Protein AF-S4W7A8-F1 (afdb_monomer_lite)

Organism: NCBI:txid1343850

Foldseek 3Di:
DEEPPGDADDWLVVLQLQAAP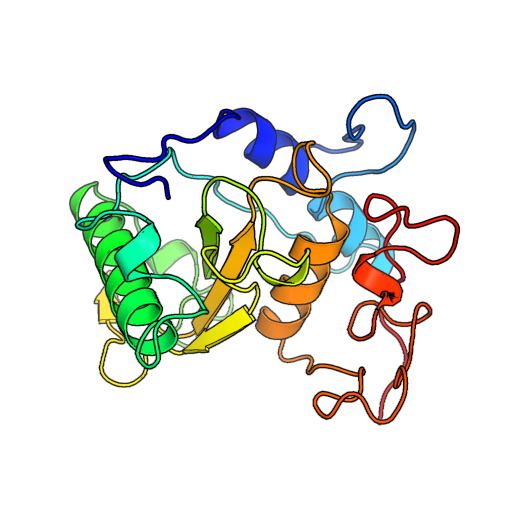ALRAFDPHHRLGHLQVQVCVLVVNPDGDHDDRDGDDYFPHGLLCLFQPPPCNVVVVLVRVLVVVVVCVVVVNQQVVQPPVPPQARLAAEDEYHDDACVVPPRSGHHWDKDFSVVSWDDDNRHIYTIYTYHYQDDPNHGDASLSVNLRVCVSVVHAAQQDPVPPDQGVHCQASSTVQCLPDPPRPNSRGHHHDDDD

Secondary structure (DSSP, 8-state):
-BBTTB--SS-HHHHHHHHH-TT---TT-TT---HHHHHHHHTTTS----PPPPPP-B-SS-GGGG-TTSTTHHHHHHHHHHHHHHHHHHTT--GGGG-SSSSSB-S--EEEEEEE-GGGS-TTSPPPEEEE-GGG-EEETTEEE-EEEEEEEEETTEEPPHHHHHHHHHHHTTPPP-S-TTSSS-TTGGGSTTTTGGG-SSSS-TTSPPPP----

Structure (mmCIF, N/CA/C/O backbone):
data_AF-S4W7A8-F1
#
_entry.id   AF-S4W7A8-F1
#
loop_
_atom_site.group_PDB
_atom_site.id
_atom_site.type_symbol
_atom_site.label_atom_id
_atom_site.label_alt_id
_atom_site.label_comp_id
_atom_site.label_asym_id
_atom_site.label_entity_id
_atom_site.label_seq_id
_atom_site.pdbx_PDB_ins_code
_atom_site.Cartn_x
_atom_site.Cartn_y
_atom_site.Cartn_z
_atom_site.occupancy
_atom_site.B_iso_or_equiv
_atom_site.auth_seq_id
_atom_site.auth_comp_id
_atom_site.auth_asym_id
_atom_site.auth_atom_id
_atom_site.pdbx_PDB_model_num
ATOM 1 N N . MET A 1 1 ? -3.255 5.934 -3.927 1.00 96.62 1 MET A N 1
ATOM 2 C CA . MET A 1 1 ? -3.274 7.394 -4.076 1.00 96.62 1 MET A CA 1
ATOM 3 C C . MET A 1 1 ? -2.374 7.839 -5.209 1.00 96.62 1 MET A C 1
ATOM 5 O O . MET A 1 1 ? -1.353 7.221 -5.472 1.00 96.62 1 MET A O 1
ATOM 9 N N . GLU A 1 2 ? -2.775 8.921 -5.852 1.00 97.81 2 GLU A N 1
ATOM 10 C CA . GLU A 1 2 ? -1.997 9.624 -6.871 1.00 97.81 2 GLU A CA 1
ATOM 11 C C . GLU A 1 2 ? -1.730 11.061 -6.409 1.00 97.81 2 GLU A C 1
ATOM 13 O O . GLU A 1 2 ? -2.275 11.497 -5.392 1.00 97.81 2 GLU A O 1
ATOM 18 N N . PHE A 1 3 ? -0.919 11.815 -7.143 1.00 98.31 3 PHE A N 1
ATOM 19 C CA . PHE A 1 3 ? -0.562 13.187 -6.788 1.00 98.31 3 PHE A CA 1
ATOM 20 C C . PHE A 1 3 ? -1.064 14.186 -7.835 1.00 98.31 3 PHE A C 1
ATOM 22 O O . PHE A 1 3 ? -1.201 13.831 -9.007 1.00 98.31 3 PHE A O 1
ATOM 29 N N . PRO A 1 4 ? -1.303 15.458 -7.458 1.00 98.19 4 PRO A N 1
ATOM 30 C CA . PRO A 1 4 ? -1.747 16.496 -8.392 1.00 98.19 4 PRO A CA 1
ATOM 31 C C . PRO A 1 4 ? -0.867 16.647 -9.643 1.00 98.19 4 PRO A C 1
ATOM 33 O O . PRO A 1 4 ? -1.353 17.069 -10.691 1.00 98.19 4 PRO A O 1
ATOM 36 N N . ASP A 1 5 ? 0.423 16.326 -9.528 1.00 97.94 5 ASP A N 1
ATOM 37 C CA . ASP A 1 5 ? 1.429 16.398 -10.587 1.00 97.94 5 ASP A CA 1
ATOM 38 C C . ASP A 1 5 ? 1.946 15.034 -11.069 1.00 97.94 5 ASP A C 1
ATOM 40 O O . ASP A 1 5 ? 2.740 14.984 -12.009 1.00 97.94 5 ASP A O 1
ATOM 44 N N . ALA A 1 6 ? 1.468 13.937 -10.480 1.00 97.25 6 ALA A N 1
ATOM 45 C CA . ALA A 1 6 ? 1.813 12.576 -10.868 1.00 97.25 6 ALA A CA 1
ATOM 46 C C . ALA A 1 6 ? 0.561 11.685 -10.763 1.00 97.25 6 ALA A C 1
ATOM 48 O O . ALA A 1 6 ? 0.271 11.173 -9.678 1.00 97.25 6 ALA A O 1
ATOM 49 N N . PRO A 1 7 ? -0.213 11.531 -11.854 1.00 97.50 7 PRO A N 1
ATOM 50 C CA . PRO A 1 7 ? -1.370 10.641 -11.879 1.00 97.50 7 PRO A CA 1
ATOM 51 C C . PRO A 1 7 ? -0.949 9.168 -11.939 1.00 97.50 7 PRO A C 1
ATOM 53 O O . PRO A 1 7 ? 0.156 8.851 -12.392 1.00 97.50 7 PRO A O 1
ATOM 56 N N . ALA A 1 8 ? -1.850 8.272 -11.535 1.00 97.62 8 ALA A N 1
ATOM 57 C CA . ALA A 1 8 ? -1.662 6.834 -11.716 1.00 97.62 8 ALA A CA 1
ATOM 58 C C . ALA A 1 8 ? -1.651 6.422 -13.199 1.00 97.62 8 ALA A C 1
ATOM 60 O O . ALA A 1 8 ? -2.276 7.050 -14.057 1.00 97.62 8 ALA A O 1
ATOM 61 N N . THR A 1 9 ? -0.914 5.355 -13.501 1.00 97.88 9 THR A N 1
ATOM 62 C CA . THR A 1 9 ? -0.787 4.755 -14.837 1.00 97.88 9 THR A CA 1
ATOM 63 C C . THR A 1 9 ? -1.820 3.649 -15.078 1.00 97.88 9 THR A C 1
ATOM 65 O O . THR A 1 9 ? -2.359 3.547 -16.182 1.00 97.88 9 THR A O 1
ATOM 68 N N . TYR A 1 10 ? -2.082 2.826 -14.066 1.00 97.75 10 TYR A N 1
ATOM 69 C CA . TYR A 1 10 ? -2.983 1.677 -14.070 1.00 97.75 10 TYR A CA 1
ATOM 70 C C . TYR A 1 10 ? -4.281 1.999 -13.327 1.00 97.75 10 TYR A C 1
ATOM 72 O O . TYR A 1 10 ? -4.317 2.833 -12.418 1.00 97.75 10 TYR A O 1
ATOM 80 N N . ASP A 1 11 ? -5.371 1.336 -13.705 1.00 96.88 11 ASP A N 1
ATOM 81 C CA . ASP A 1 11 ? -6.670 1.559 -13.075 1.00 96.88 11 ASP A CA 1
ATOM 82 C C . ASP A 1 11 ? -6.792 0.724 -11.791 1.00 96.88 11 ASP A C 1
ATOM 84 O O . ASP A 1 11 ? -6.206 -0.349 -11.664 1.00 96.88 11 ASP A O 1
ATOM 88 N N . SER A 1 12 ? -7.593 1.193 -10.834 1.00 95.56 12 SER A N 1
ATOM 89 C CA . SER A 1 12 ? -7.964 0.432 -9.634 1.00 95.56 12 SER A CA 1
ATOM 90 C C . SER A 1 12 ? -8.425 -1.005 -9.926 1.00 95.56 12 SER A C 1
ATOM 92 O O . SER A 1 12 ? -8.109 -1.911 -9.156 1.00 95.56 12 SER A O 1
ATOM 94 N N . ILE A 1 13 ? -9.098 -1.253 -11.059 1.00 96.62 13 ILE A N 1
ATOM 95 C CA . ILE A 1 13 ? -9.527 -2.605 -11.446 1.00 96.62 13 ILE A CA 1
ATOM 96 C C . ILE A 1 13 ? -8.346 -3.549 -11.714 1.00 96.62 13 ILE A C 1
ATOM 98 O O . ILE A 1 13 ? -8.465 -4.753 -11.492 1.00 96.62 13 ILE A O 1
ATOM 102 N N . ASP A 1 14 ? -7.196 -3.028 -12.150 1.00 97.12 14 ASP A N 1
ATOM 103 C CA . ASP A 1 14 ? -5.995 -3.837 -12.354 1.00 97.12 14 ASP A CA 1
ATOM 104 C C . ASP A 1 14 ? -5.473 -4.375 -11.013 1.00 97.12 14 ASP A C 1
ATOM 106 O O . ASP A 1 14 ? -5.102 -5.547 -10.906 1.00 97.12 14 ASP A O 1
ATOM 110 N N . PHE A 1 15 ? -5.541 -3.553 -9.963 1.00 97.12 15 PHE A N 1
ATOM 111 C CA . PHE A 1 15 ? -5.192 -3.948 -8.597 1.00 97.12 15 PHE A CA 1
ATOM 112 C C . PHE A 1 15 ? -6.238 -4.869 -7.978 1.00 97.12 15 PHE A C 1
ATOM 114 O O . PHE A 1 15 ? -5.867 -5.830 -7.316 1.00 97.12 15 PHE A O 1
ATOM 121 N N . GLU A 1 16 ? -7.526 -4.652 -8.241 1.00 96.88 16 GLU A N 1
ATOM 122 C CA . GLU A 1 16 ? -8.589 -5.580 -7.830 1.00 96.88 16 GLU A CA 1
ATOM 123 C C . GLU A 1 16 ? -8.334 -6.994 -8.384 1.00 96.88 16 GLU A C 1
ATOM 125 O O . GLU A 1 16 ? -8.447 -7.987 -7.661 1.00 96.88 16 GLU A O 1
ATOM 130 N N . MET A 1 17 ? -7.894 -7.102 -9.644 1.00 96.56 17 MET A N 1
ATOM 131 C CA . MET A 1 17 ? -7.501 -8.383 -10.236 1.00 96.56 17 MET A CA 1
ATOM 132 C C . MET A 1 17 ? -6.265 -8.988 -9.552 1.00 96.56 17 MET A C 1
ATOM 134 O O . MET A 1 17 ? -6.291 -10.162 -9.181 1.00 96.56 17 MET A O 1
ATOM 138 N N . ILE A 1 18 ? -5.208 -8.198 -9.328 1.00 96.56 18 ILE A N 1
ATOM 139 C CA . ILE A 1 18 ? -3.989 -8.655 -8.632 1.00 96.56 18 ILE A CA 1
ATOM 140 C C . ILE A 1 18 ? -4.296 -9.132 -7.208 1.00 96.56 18 ILE A C 1
ATOM 142 O O . ILE A 1 18 ? -3.723 -10.127 -6.756 1.00 96.56 18 ILE A O 1
ATOM 146 N N . MET A 1 19 ? -5.184 -8.434 -6.499 1.00 96.62 19 MET A N 1
ATOM 147 C CA . MET A 1 19 ? -5.479 -8.706 -5.096 1.00 96.62 19 MET A CA 1
ATOM 148 C C . MET A 1 19 ? -6.418 -9.901 -4.927 1.00 96.62 19 MET A C 1
ATOM 150 O O . MET A 1 19 ? -6.141 -10.777 -4.106 1.00 96.62 19 MET A O 1
ATOM 154 N N . ASN A 1 20 ? -7.490 -9.974 -5.724 1.00 97.06 20 ASN A N 1
ATOM 155 C CA . ASN A 1 20 ? -8.632 -10.838 -5.422 1.00 97.06 20 ASN A CA 1
ATOM 156 C C . ASN A 1 20 ? -8.960 -11.899 -6.480 1.00 97.06 20 ASN A C 1
ATOM 158 O O . ASN A 1 20 ? -9.658 -12.860 -6.146 1.00 97.06 20 ASN A O 1
ATOM 162 N N . GLN A 1 21 ? -8.526 -11.761 -7.741 1.00 96.50 21 GLN A N 1
ATOM 163 C CA . GLN A 1 21 ? -8.991 -12.648 -8.815 1.00 96.50 21 GLN A CA 1
ATOM 164 C C . GLN A 1 21 ? -8.410 -14.068 -8.676 1.00 96.50 21 GLN A C 1
ATOM 166 O O . GLN A 1 21 ? -7.200 -14.253 -8.827 1.00 96.50 21 GLN A O 1
ATOM 171 N N . PRO A 1 22 ? -9.251 -15.110 -8.511 1.00 96.00 22 PRO A N 1
ATOM 172 C CA . PRO A 1 22 ? -8.767 -16.484 -8.489 1.00 96.00 22 PRO A CA 1
ATOM 173 C C . PRO A 1 22 ? -8.121 -16.869 -9.821 1.00 96.00 22 PRO A C 1
ATOM 175 O O . PRO A 1 22 ? -8.738 -16.731 -10.882 1.00 96.00 22 PRO A O 1
ATOM 178 N N . GLY A 1 23 ? -6.895 -17.382 -9.765 1.00 94.06 23 GLY A N 1
ATOM 179 C CA . GLY A 1 23 ? -6.130 -17.769 -10.948 1.00 94.06 23 GLY A CA 1
ATOM 180 C C . GLY A 1 23 ? -5.657 -16.581 -11.787 1.00 94.06 23 GLY A C 1
ATOM 181 O O . GLY A 1 23 ? -5.478 -16.733 -12.998 1.00 94.06 23 GLY A O 1
ATOM 182 N N . TYR A 1 24 ? -5.479 -15.405 -11.171 1.00 95.06 24 TYR A N 1
ATOM 183 C CA . TYR A 1 24 ? -4.895 -14.242 -11.838 1.00 95.06 24 TYR A CA 1
ATOM 184 C C . TYR A 1 24 ? -3.570 -14.595 -12.533 1.00 95.06 24 TYR A C 1
ATOM 186 O O . TYR A 1 24 ? -2.784 -15.428 -12.074 1.00 95.06 24 TYR A O 1
ATOM 194 N N . THR A 1 25 ? -3.341 -13.956 -13.675 1.00 93.31 25 THR A N 1
ATOM 195 C CA . THR A 1 25 ? -2.139 -14.103 -14.496 1.00 93.31 25 THR A CA 1
ATOM 196 C C . THR A 1 25 ? -1.494 -12.733 -14.590 1.00 93.31 25 THR A C 1
ATOM 198 O O . THR A 1 25 ? -2.073 -11.807 -15.159 1.00 93.31 25 THR A O 1
ATOM 201 N N . HIS A 1 26 ? -0.306 -12.597 -14.011 1.00 93.19 26 HIS A N 1
ATOM 202 C CA . HIS A 1 26 ? 0.429 -11.347 -14.033 1.00 93.19 26 HIS A CA 1
ATOM 203 C C . HIS A 1 26 ? 1.059 -11.141 -15.413 1.00 93.19 26 HIS A C 1
ATOM 205 O O . HIS A 1 26 ? 1.974 -11.865 -15.813 1.00 93.19 26 HIS A O 1
ATOM 211 N N . LEU A 1 27 ? 0.570 -10.136 -16.144 1.00 91.62 27 LEU A N 1
ATOM 212 C CA . LEU A 1 27 ? 1.005 -9.813 -17.506 1.00 91.62 27 LEU A CA 1
ATOM 213 C C . LEU A 1 27 ? 0.928 -11.039 -18.439 1.00 91.62 27 LEU A C 1
ATOM 215 O O . LEU A 1 27 ? -0.155 -11.553 -18.704 1.00 91.62 27 LEU A O 1
ATOM 219 N N . SER A 1 28 ? 2.066 -11.490 -18.972 1.00 88.75 28 SER A N 1
ATOM 220 C CA . SER A 1 28 ? 2.182 -12.645 -19.870 1.00 88.75 28 SER A CA 1
ATOM 221 C C . SER A 1 28 ? 2.742 -13.899 -19.188 1.00 88.75 28 SER A C 1
ATOM 223 O O . SER A 1 28 ? 3.106 -14.852 -19.878 1.00 88.75 28 SER A O 1
ATOM 225 N N . TYR A 1 29 ? 2.841 -13.905 -17.855 1.00 88.31 29 TYR A N 1
ATOM 226 C CA . TYR A 1 29 ? 3.341 -15.041 -17.086 1.00 88.31 29 TYR A CA 1
ATOM 227 C C . TYR A 1 29 ? 2.187 -15.945 -16.652 1.00 88.31 29 TYR A C 1
ATOM 229 O O . TYR A 1 29 ? 1.315 -15.525 -15.900 1.00 88.31 29 TYR A O 1
ATOM 237 N N . ASP A 1 30 ? 2.196 -17.197 -17.103 1.00 85.38 30 ASP A N 1
ATOM 238 C CA . ASP A 1 30 ? 1.143 -18.168 -16.793 1.00 85.38 30 ASP A CA 1
ATOM 239 C C . ASP A 1 30 ? 1.179 -18.621 -15.327 1.00 85.38 30 ASP A C 1
ATOM 241 O O . ASP A 1 30 ? 2.251 -18.868 -14.789 1.00 85.38 30 ASP A O 1
ATOM 245 N N . ASN A 1 31 ? 0.015 -18.873 -14.719 1.00 84.56 31 ASN A N 1
ATOM 246 C CA . ASN A 1 31 ? -0.118 -19.498 -13.391 1.00 84.56 31 ASN A CA 1
ATOM 247 C C . ASN A 1 31 ? 0.626 -18.764 -12.260 1.00 84.56 31 ASN A C 1
ATOM 249 O O . ASN A 1 31 ? 1.264 -19.416 -11.436 1.00 84.56 31 ASN A O 1
ATOM 253 N N . THR A 1 32 ? 0.599 -17.432 -12.225 1.00 91.31 32 THR A N 1
ATOM 254 C CA . THR A 1 32 ? 1.209 -16.665 -11.122 1.00 91.31 32 THR A CA 1
ATOM 255 C C . THR A 1 32 ? 0.317 -16.601 -9.888 1.00 91.31 32 THR A C 1
ATOM 257 O O . THR A 1 32 ? 0.826 -16.594 -8.774 1.00 91.31 32 THR A O 1
ATOM 260 N N . GLY A 1 33 ? -1.006 -16.584 -10.083 1.00 93.94 33 GLY A N 1
ATOM 261 C CA . GLY A 1 33 ? -1.980 -16.384 -9.013 1.00 93.94 33 GLY A CA 1
ATOM 262 C C . GLY A 1 33 ? -2.095 -14.920 -8.584 1.00 93.94 33 GLY A C 1
ATOM 263 O O . GLY A 1 33 ? -1.284 -14.069 -8.959 1.00 93.94 33 GLY A O 1
ATOM 264 N N . SER A 1 34 ? -3.148 -14.635 -7.821 1.00 96.38 34 SER A N 1
ATOM 265 C CA . SER A 1 34 ? -3.359 -13.364 -7.115 1.00 96.38 34 SER A CA 1
ATOM 266 C C . SER A 1 34 ? -2.716 -13.383 -5.725 1.00 96.38 34 SER A C 1
ATOM 268 O O . SER A 1 34 ? -2.308 -14.431 -5.221 1.00 96.38 34 SER A O 1
ATOM 270 N N . PHE A 1 35 ? -2.680 -12.226 -5.064 1.00 96.31 35 PHE A N 1
ATOM 271 C CA . PHE A 1 35 ? -2.344 -12.118 -3.642 1.00 96.31 35 PHE A CA 1
ATOM 272 C C . PHE A 1 35 ? -3.213 -13.057 -2.788 1.00 96.31 35 PHE A C 1
ATOM 274 O O . PHE A 1 35 ? -2.704 -13.792 -1.938 1.00 96.31 35 PHE A O 1
ATOM 281 N N . ARG A 1 36 ? -4.522 -13.095 -3.069 1.00 96.00 36 ARG A N 1
ATOM 282 C CA . ARG A 1 36 ? -5.463 -14.040 -2.463 1.00 96.00 36 ARG A CA 1
ATOM 283 C C . ARG A 1 36 ? -5.030 -15.490 -2.654 1.00 96.00 36 ARG A C 1
ATOM 285 O O . ARG A 1 36 ? -5.032 -16.250 -1.686 1.00 96.00 36 ARG A O 1
ATOM 292 N N . ASP A 1 37 ? -4.684 -15.881 -3.878 1.00 96.62 37 ASP A N 1
ATOM 293 C CA . ASP A 1 37 ? -4.279 -17.260 -4.173 1.00 96.62 37 ASP A CA 1
ATOM 294 C C . ASP A 1 37 ? -2.992 -17.635 -3.431 1.00 96.62 37 ASP A C 1
ATOM 296 O O . ASP A 1 37 ? -2.918 -18.717 -2.853 1.00 96.62 37 ASP A O 1
ATOM 300 N N . PHE A 1 38 ? -2.020 -16.720 -3.373 1.00 96.25 38 PHE A N 1
ATOM 301 C CA . PHE A 1 38 ? -0.770 -16.926 -2.645 1.00 96.25 38 PHE A CA 1
ATOM 302 C C . PHE A 1 38 ? -1.012 -17.205 -1.158 1.00 96.25 38 PHE A C 1
ATOM 304 O O . PHE A 1 38 ? -0.540 -18.214 -0.632 1.00 96.25 38 PHE A O 1
ATOM 311 N N . TYR A 1 39 ? -1.794 -16.362 -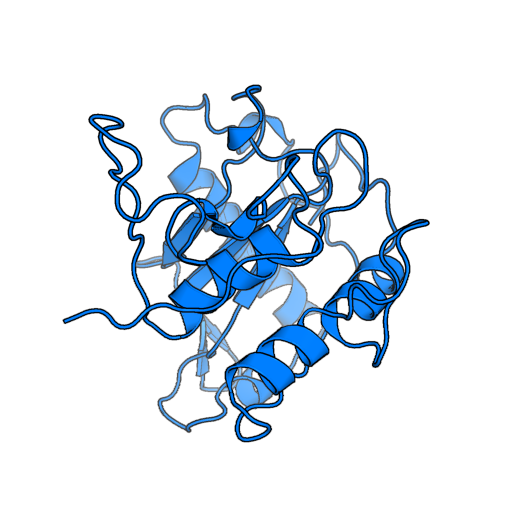0.475 1.00 95.81 39 TYR A N 1
ATOM 312 C CA . TYR A 1 39 ? -2.106 -16.564 0.943 1.00 95.81 39 TYR A CA 1
ATOM 313 C C . TYR A 1 39 ? -2.959 -17.805 1.201 1.00 95.81 39 TYR A C 1
ATOM 315 O O . TYR A 1 39 ? -2.757 -18.490 2.208 1.00 95.81 39 TYR A O 1
ATOM 323 N N . GLN A 1 40 ? -3.865 -18.136 0.279 1.00 96.31 40 GLN A N 1
ATOM 324 C CA . GLN A 1 40 ? -4.620 -19.382 0.333 1.00 96.31 40 GLN A CA 1
ATOM 325 C C . GLN A 1 40 ? -3.699 -20.605 0.211 1.00 96.31 40 GLN A C 1
ATOM 327 O O . GLN A 1 40 ? -3.879 -21.583 0.936 1.00 96.31 40 GLN A O 1
ATOM 332 N N . GLU A 1 41 ? -2.695 -20.552 -0.665 1.00 95.06 41 GLU A N 1
ATOM 333 C CA . GLU A 1 41 ? -1.724 -21.629 -0.855 1.00 95.06 41 GLU A CA 1
ATOM 334 C C . GLU A 1 41 ? -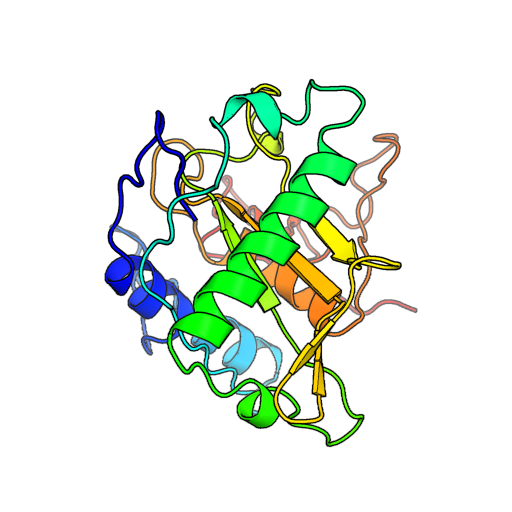0.848 -21.828 0.386 1.00 95.06 41 GLU A C 1
ATOM 336 O O . GLU A 1 41 ? -0.805 -22.928 0.941 1.00 95.06 41 GLU A O 1
ATOM 341 N N . ILE A 1 42 ? -0.180 -20.773 0.865 1.00 93.75 42 ILE A N 1
ATOM 342 C CA . ILE A 1 42 ? 0.794 -20.900 1.963 1.00 93.75 42 ILE A CA 1
ATOM 343 C C . ILE A 1 42 ? 0.145 -21.200 3.319 1.00 93.75 42 ILE A C 1
ATOM 345 O O . ILE A 1 42 ? 0.816 -21.689 4.228 1.00 93.75 42 ILE A O 1
ATOM 349 N N . SER A 1 43 ? -1.153 -20.920 3.458 1.00 94.56 43 SER A N 1
ATOM 350 C CA . SER A 1 43 ? -1.951 -21.270 4.637 1.00 94.56 43 SER A CA 1
ATOM 351 C C . SER A 1 43 ? -2.616 -22.643 4.534 1.00 94.56 43 SER A C 1
ATOM 353 O O . SER A 1 43 ? -3.344 -23.029 5.445 1.00 94.56 43 SER A O 1
ATOM 355 N N . TYR A 1 44 ? -2.392 -23.388 3.445 1.00 94.81 44 TYR A N 1
ATOM 356 C CA . TYR A 1 44 ? -3.063 -24.66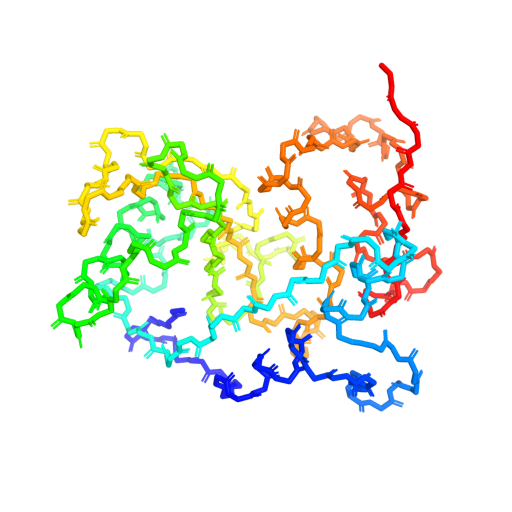2 3.167 1.00 94.81 44 TYR A CA 1
ATOM 357 C C . TYR A 1 44 ? -4.600 -24.555 3.155 1.00 94.81 44 TYR A C 1
ATOM 359 O O . TYR A 1 44 ? -5.300 -25.514 3.477 1.00 94.81 44 TYR A O 1
ATOM 367 N N . GLY A 1 45 ? -5.127 -23.397 2.754 1.00 95.50 45 GLY A N 1
ATOM 368 C CA . GLY A 1 45 ? -6.558 -23.116 2.669 1.00 95.50 45 GLY A CA 1
ATOM 369 C C . GLY A 1 45 ? -7.201 -22.600 3.957 1.00 95.50 45 GLY A C 1
ATOM 370 O O . GLY A 1 45 ? -8.401 -22.335 3.941 1.00 95.50 45 GLY A O 1
ATOM 371 N N . GLU A 1 46 ? -6.438 -22.429 5.040 1.00 95.38 46 GLU A N 1
ATOM 372 C CA . GLU A 1 46 ? -6.956 -21.943 6.328 1.00 95.38 46 GLU A CA 1
ATOM 373 C C . GLU A 1 46 ? -7.134 -20.418 6.369 1.00 95.38 46 GLU A C 1
ATOM 375 O O . GLU A 1 46 ? -7.891 -19.906 7.191 1.00 95.38 46 GLU A O 1
ATOM 380 N N . PHE A 1 47 ? -6.463 -19.681 5.480 1.00 92.56 47 PHE A N 1
ATOM 381 C CA . PHE A 1 47 ? -6.577 -18.231 5.383 1.00 92.56 47 PHE A CA 1
ATOM 382 C C . PHE A 1 47 ? -6.937 -17.806 3.961 1.00 92.56 47 PHE A C 1
ATOM 384 O O . PHE A 1 47 ? -6.291 -18.199 2.990 1.00 92.56 47 PHE A O 1
ATOM 391 N N . LEU A 1 48 ? -7.983 -16.990 3.847 1.00 93.62 48 LEU A N 1
ATOM 392 C CA . LEU A 1 48 ? -8.483 -16.487 2.577 1.00 93.62 48 LEU A CA 1
ATOM 393 C C . LEU A 1 48 ? -8.689 -14.973 2.658 1.00 93.62 48 LEU A C 1
ATOM 395 O O . LEU A 1 48 ? -9.771 -14.540 3.059 1.00 93.62 48 LEU A O 1
ATOM 399 N N . PRO A 1 49 ? -7.684 -14.164 2.291 1.00 92.25 49 PRO A N 1
ATOM 400 C CA . PRO A 1 49 ? -7.852 -12.725 2.316 1.00 92.25 49 PRO A CA 1
ATOM 401 C C . PRO A 1 49 ? -8.739 -12.273 1.154 1.00 92.25 49 PRO A C 1
ATOM 403 O O . PRO A 1 49 ? -8.652 -12.792 0.039 1.00 92.25 49 PRO A O 1
ATOM 406 N N . VAL A 1 50 ? -9.584 -11.287 1.429 1.00 91.81 50 VAL A N 1
ATOM 407 C CA . VAL A 1 50 ? -10.350 -10.543 0.429 1.00 91.81 50 VAL A CA 1
ATOM 408 C C . VAL A 1 50 ? -10.126 -9.072 0.729 1.00 91.81 50 VAL A C 1
ATOM 410 O O . VAL A 1 50 ? -10.348 -8.634 1.855 1.00 91.81 50 VAL A O 1
ATOM 413 N N . SER A 1 51 ? -9.637 -8.328 -0.254 1.00 93.44 51 SER A N 1
ATOM 414 C CA . SER A 1 51 ? -9.367 -6.897 -0.125 1.00 93.44 51 SER A CA 1
ATOM 415 C C . SER A 1 51 ? -10.472 -6.086 -0.794 1.00 93.44 51 SER A C 1
ATOM 417 O O . SER A 1 51 ? -11.003 -6.508 -1.814 1.00 93.44 51 SER A O 1
ATOM 419 N N . GLU A 1 52 ? -10.795 -4.909 -0.268 1.00 96.12 52 GLU A N 1
ATOM 420 C CA . GLU A 1 52 ? -11.538 -3.901 -1.029 1.00 96.12 52 GLU A CA 1
ATOM 421 C C . GLU A 1 52 ? -10.530 -2.934 -1.650 1.00 96.12 52 GLU A C 1
ATOM 423 O O . GLU A 1 52 ? -9.777 -2.269 -0.933 1.00 96.12 52 GLU A O 1
ATOM 428 N N . VAL A 1 53 ? -10.485 -2.869 -2.981 1.00 96.75 53 VAL A N 1
ATOM 429 C CA . VAL A 1 53 ? -9.659 -1.891 -3.694 1.00 96.75 53 VAL A CA 1
ATOM 430 C C . VAL A 1 53 ? -10.502 -0.662 -4.012 1.00 96.75 53 VAL A C 1
ATOM 432 O O . VAL A 1 53 ? -11.505 -0.730 -4.722 1.00 96.75 53 VAL A O 1
ATOM 435 N N . THR A 1 54 ? -10.086 0.484 -3.481 1.00 96.94 54 THR A N 1
ATOM 436 C CA . THR A 1 54 ? -10.764 1.762 -3.710 1.00 96.94 54 THR A CA 1
ATOM 437 C C . THR A 1 54 ? -10.264 2.434 -4.992 1.00 96.94 54 THR A C 1
ATOM 439 O O . THR A 1 54 ? -9.204 2.105 -5.528 1.00 96.94 54 THR A O 1
ATOM 442 N N . ASN A 1 55 ? -11.032 3.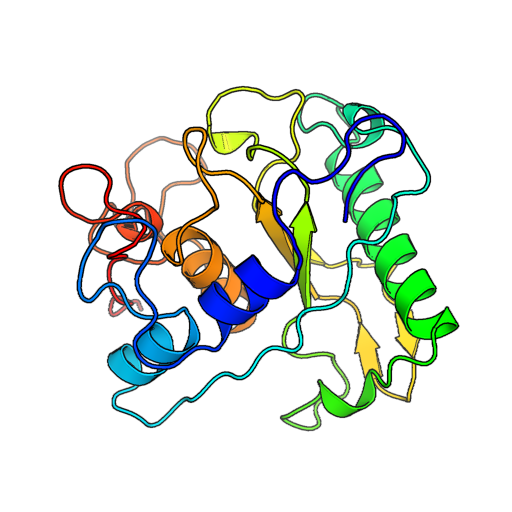403 -5.498 1.00 96.62 55 ASN A N 1
ATOM 443 C CA . ASN A 1 55 ? -10.566 4.258 -6.590 1.00 96.62 55 ASN A CA 1
ATOM 444 C C . ASN A 1 55 ? -9.352 5.091 -6.151 1.00 96.62 55 ASN A C 1
ATOM 446 O O . ASN A 1 55 ? -9.178 5.395 -4.969 1.00 96.62 55 ASN A O 1
ATOM 450 N N . TRP A 1 56 ? -8.555 5.544 -7.118 1.00 97.56 56 TRP A N 1
ATOM 451 C CA . TRP A 1 56 ? -7.473 6.485 -6.852 1.00 97.56 56 TRP A CA 1
ATOM 452 C C . TRP A 1 56 ? -7.990 7.770 -6.188 1.00 97.56 56 TRP A C 1
ATOM 454 O O . TRP A 1 56 ? -8.943 8.398 -6.648 1.00 97.56 56 TRP A O 1
ATOM 464 N N . ILE A 1 57 ? -7.330 8.158 -5.097 1.00 97.94 57 ILE A N 1
ATOM 465 C CA . ILE A 1 57 ? -7.554 9.417 -4.382 1.00 97.94 57 ILE A CA 1
ATOM 466 C C . ILE A 1 57 ? -6.334 10.303 -4.610 1.00 97.94 57 ILE A C 1
ATOM 468 O O . ILE A 1 57 ? -5.198 9.848 -4.438 1.00 97.94 57 ILE A O 1
ATOM 472 N N . THR A 1 58 ? -6.566 11.558 -4.984 1.00 98.44 58 THR A N 1
ATOM 473 C CA . THR A 1 58 ? -5.498 12.541 -5.173 1.00 98.44 58 THR A CA 1
ATOM 474 C C . THR A 1 58 ? -5.026 13.097 -3.826 1.00 98.44 58 THR A C 1
ATOM 476 O O . THR A 1 58 ? -5.821 13.568 -3.011 1.00 98.44 58 THR A O 1
ATOM 479 N N . ALA A 1 59 ? -3.717 13.069 -3.603 1.00 98.25 59 ALA A N 1
ATOM 480 C CA . ALA A 1 59 ? -3.048 13.616 -2.434 1.00 98.25 59 ALA A CA 1
ATOM 481 C C . ALA A 1 59 ? -3.187 15.150 -2.322 1.00 98.25 59 ALA A C 1
ATOM 483 O O . ALA A 1 59 ? -3.325 15.843 -3.334 1.00 98.25 59 ALA A O 1
ATOM 484 N N . PRO A 1 60 ? -3.086 15.717 -1.103 1.00 98.06 60 PRO A N 1
ATOM 485 C CA . PRO A 1 60 ? -3.204 17.163 -0.898 1.00 98.06 60 PRO A CA 1
ATOM 486 C C . PRO A 1 60 ? -1.977 17.961 -1.371 1.00 98.06 60 PRO A C 1
ATOM 488 O O . PRO A 1 60 ? -2.089 19.163 -1.624 1.00 98.06 60 PRO A O 1
ATOM 491 N N . HIS A 1 61 ? -0.813 17.319 -1.496 1.00 98.25 61 HIS A N 1
ATOM 492 C CA . HIS A 1 61 ? 0.418 17.929 -1.994 1.00 98.25 61 HIS A CA 1
ATOM 493 C C . HIS A 1 61 ? 0.975 17.162 -3.192 1.00 98.25 61 HIS A C 1
ATOM 495 O O . HIS A 1 61 ? 0.531 16.062 -3.503 1.00 98.25 61 HIS A O 1
ATOM 501 N N . HIS A 1 62 ? 1.936 17.780 -3.871 1.00 98.06 62 HIS A N 1
ATOM 502 C CA . HIS A 1 62 ? 2.671 17.190 -4.985 1.00 98.06 62 HIS A CA 1
ATOM 503 C C . HIS A 1 62 ? 3.556 16.030 -4.523 1.00 98.06 62 HIS A C 1
ATOM 505 O O . HIS A 1 62 ? 3.939 15.980 -3.353 1.00 98.06 62 HIS A O 1
ATOM 511 N N . HIS A 1 63 ? 3.912 15.142 -5.448 1.00 97.56 63 HIS A N 1
ATOM 512 C CA . HIS A 1 63 ? 4.665 13.919 -5.162 1.00 97.56 63 HIS A CA 1
ATOM 513 C C . HIS A 1 63 ? 5.934 14.157 -4.325 1.00 97.56 63 HIS A C 1
ATOM 515 O O . HIS A 1 63 ? 6.103 13.550 -3.268 1.00 97.56 63 HIS A O 1
ATOM 521 N N . ASP A 1 64 ? 6.776 15.107 -4.740 1.00 96.25 64 ASP A N 1
ATOM 522 C CA . ASP A 1 64 ? 8.087 15.354 -4.121 1.00 96.25 64 ASP A CA 1
ATOM 523 C C . ASP A 1 64 ? 8.006 15.802 -2.654 1.00 96.25 64 ASP A C 1
ATOM 525 O O . ASP A 1 64 ? 8.981 15.685 -1.915 1.00 96.25 64 ASP A O 1
ATOM 529 N N . TYR A 1 65 ? 6.846 16.286 -2.197 1.00 97.50 65 TYR A N 1
ATOM 530 C CA . TYR A 1 65 ? 6.630 16.599 -0.782 1.00 97.50 65 TYR A CA 1
ATOM 531 C C . TYR A 1 65 ? 6.739 15.348 0.109 1.00 97.50 65 TYR A C 1
ATOM 533 O O . TYR A 1 65 ? 7.113 15.446 1.277 1.00 97.50 65 TYR A O 1
ATOM 541 N N . TYR A 1 66 ? 6.446 14.173 -0.449 1.00 97.62 66 TYR A N 1
ATOM 542 C CA . TYR A 1 66 ? 6.440 12.883 0.239 1.00 97.62 66 TYR A CA 1
ATOM 543 C C . TYR A 1 66 ? 7.684 12.031 -0.054 1.00 97.62 66 TYR A C 1
ATOM 545 O O . TYR A 1 66 ? 7.770 10.898 0.417 1.00 97.62 66 TYR A O 1
ATOM 553 N N . ALA A 1 67 ? 8.639 12.567 -0.818 1.00 96.38 67 ALA A N 1
ATOM 554 C CA . ALA A 1 67 ? 9.827 11.857 -1.273 1.00 96.38 67 ALA A CA 1
ATOM 555 C C . ALA A 1 67 ? 10.653 11.270 -0.119 1.00 96.38 67 ALA A C 1
ATOM 557 O O . ALA A 1 67 ? 10.863 11.913 0.911 1.00 96.38 67 ALA A O 1
ATOM 558 N N . TYR A 1 68 ? 11.226 10.084 -0.330 1.00 95.50 68 TYR A N 1
ATOM 559 C CA . TYR A 1 68 ? 12.144 9.459 0.628 1.00 95.50 68 TYR A CA 1
ATOM 560 C C . TYR A 1 68 ? 13.416 10.291 0.873 1.00 95.50 68 TYR A C 1
ATOM 562 O O . TYR A 1 68 ? 13.985 10.284 1.963 1.00 95.50 68 TYR A O 1
ATOM 570 N N . SER A 1 69 ? 13.863 11.029 -0.143 1.00 94.75 69 SER A N 1
ATOM 571 C CA . SER A 1 69 ? 15.002 11.946 -0.057 1.00 94.75 69 SER A CA 1
ATOM 572 C C . SER A 1 69 ? 14.723 13.205 0.770 1.00 94.75 69 SER A C 1
ATOM 574 O O . SER A 1 69 ? 15.679 13.883 1.165 1.00 94.75 69 SER A O 1
ATOM 576 N N . ASP A 1 70 ? 13.457 13.512 1.074 1.00 94.81 70 ASP A N 1
ATOM 577 C CA . ASP A 1 70 ? 13.113 14.564 2.024 1.00 94.81 70 ASP A CA 1
ATOM 578 C C . ASP A 1 70 ? 13.391 14.077 3.463 1.00 94.81 70 ASP A C 1
ATOM 580 O O . ASP A 1 70 ? 12.892 13.024 3.870 1.00 94.81 70 ASP A O 1
ATOM 584 N N . PRO A 1 71 ? 14.146 14.826 4.291 1.00 93.25 71 PRO A N 1
ATOM 585 C CA . PRO A 1 71 ? 14.439 14.426 5.671 1.00 93.25 71 PRO A CA 1
ATOM 586 C C . PRO A 1 71 ? 13.201 14.202 6.557 1.00 93.25 71 PRO A C 1
ATOM 588 O O . PRO A 1 71 ? 13.288 13.504 7.567 1.00 93.25 71 PRO A O 1
ATOM 591 N N . ASN A 1 72 ? 12.064 14.804 6.205 1.00 95.06 72 ASN A N 1
ATOM 592 C CA . ASN A 1 72 ? 10.767 14.639 6.853 1.00 95.06 72 ASN A CA 1
ATOM 593 C C . ASN A 1 72 ? 9.797 13.767 6.039 1.00 95.06 72 ASN A C 1
ATOM 595 O O . ASN A 1 72 ? 8.643 13.639 6.453 1.00 95.06 72 ASN A O 1
ATOM 599 N N . GLY A 1 73 ? 10.241 13.128 4.951 1.00 93.19 73 GLY A N 1
ATOM 600 C CA . GLY A 1 73 ? 9.403 12.351 4.033 1.00 93.19 73 GLY A CA 1
ATOM 601 C C . GLY A 1 73 ? 8.501 11.346 4.749 1.00 93.19 73 GLY A C 1
ATOM 602 O O . GLY A 1 73 ? 7.292 11.354 4.552 1.00 93.19 73 GLY A O 1
ATOM 603 N N . TYR A 1 74 ? 9.031 10.575 5.705 1.00 93.62 74 TYR A N 1
ATOM 604 C CA . TYR A 1 74 ? 8.222 9.647 6.512 1.00 93.62 74 TYR A CA 1
ATOM 605 C C . TYR A 1 74 ? 7.117 10.325 7.338 1.00 93.62 74 TYR A C 1
ATOM 607 O O . TYR A 1 74 ? 6.043 9.755 7.532 1.00 93.62 74 TYR A O 1
ATOM 615 N N . ASN A 1 75 ? 7.353 11.534 7.858 1.00 96.50 75 ASN A N 1
ATOM 616 C CA . ASN A 1 75 ? 6.313 12.273 8.574 1.00 96.50 75 ASN A CA 1
ATOM 617 C C . ASN A 1 75 ? 5.242 12.780 7.608 1.00 96.50 75 ASN A C 1
ATOM 619 O O . ASN A 1 75 ? 4.060 12.590 7.890 1.00 96.50 75 ASN A O 1
ATOM 623 N N . HIS A 1 76 ? 5.644 13.320 6.457 1.00 97.50 76 HIS A N 1
ATOM 624 C CA . HIS A 1 76 ? 4.706 13.735 5.417 1.00 97.50 76 HIS A CA 1
ATOM 625 C C . HIS A 1 76 ? 3.903 12.545 4.872 1.00 97.50 76 HIS A C 1
ATOM 627 O O . HIS A 1 76 ? 2.707 12.672 4.634 1.00 97.50 76 HIS A O 1
ATOM 633 N N . VAL A 1 77 ? 4.503 11.358 4.732 1.00 97.81 77 VAL A N 1
ATOM 634 C CA . VAL A 1 77 ? 3.783 10.139 4.330 1.00 97.81 77 VAL A CA 1
ATOM 635 C C . VAL A 1 77 ? 2.729 9.744 5.369 1.00 97.81 77 VAL A C 1
ATOM 637 O O . VAL A 1 77 ? 1.626 9.365 4.990 1.00 97.81 77 VAL A O 1
ATOM 640 N N . LYS A 1 78 ? 2.981 9.891 6.676 1.00 97.81 78 LYS A N 1
ATOM 641 C CA . LYS A 1 78 ? 1.918 9.674 7.679 1.00 97.81 78 LYS A CA 1
ATOM 642 C C . LYS A 1 78 ? 0.782 10.690 7.546 1.00 97.81 78 LYS A C 1
ATOM 644 O O . LYS A 1 78 ? -0.378 10.328 7.715 1.00 97.81 78 LYS A O 1
ATOM 649 N N . GLU A 1 79 ? 1.097 11.949 7.249 1.00 98.25 79 GLU A N 1
ATOM 650 C CA . GLU A 1 79 ? 0.086 12.980 6.976 1.00 98.25 79 GLU A CA 1
ATOM 651 C C . GLU A 1 79 ? -0.713 12.652 5.707 1.00 98.25 79 GLU A C 1
ATOM 653 O O . GLU A 1 79 ? -1.932 12.818 5.690 1.00 98.25 79 GLU A O 1
ATOM 658 N N . LEU A 1 80 ? -0.055 12.107 4.679 1.00 98.50 80 LEU A N 1
ATOM 659 C CA . LEU A 1 80 ? -0.698 11.597 3.469 1.00 98.50 80 LEU A CA 1
ATOM 660 C C . LEU A 1 80 ? -1.657 10.455 3.781 1.00 98.50 80 LEU A C 1
ATOM 662 O O . LEU A 1 80 ? -2.821 10.528 3.403 1.00 98.50 80 LEU A O 1
ATOM 666 N N . VAL A 1 81 ? -1.192 9.428 4.497 1.00 98.44 81 VAL A N 1
ATOM 667 C CA . VAL A 1 81 ? -2.019 8.286 4.911 1.00 98.44 81 VAL A CA 1
ATOM 668 C C . VAL A 1 81 ? -3.237 8.785 5.677 1.00 98.44 81 VAL A C 1
ATOM 670 O O . VAL A 1 81 ? -4.361 8.389 5.376 1.00 98.44 81 VAL A O 1
ATOM 673 N N . ARG A 1 82 ? -3.032 9.716 6.616 1.00 98.56 82 ARG A N 1
ATOM 674 C CA . ARG A 1 82 ? -4.125 10.320 7.371 1.00 98.56 82 ARG A CA 1
ATOM 675 C C . ARG A 1 82 ? -5.136 11.027 6.462 1.00 98.56 82 ARG A C 1
ATOM 677 O O . ARG A 1 82 ? -6.334 10.822 6.627 1.00 98.56 82 ARG A O 1
ATOM 684 N N . ALA A 1 83 ? -4.666 11.802 5.487 1.00 98.56 83 ALA A N 1
ATOM 685 C CA . ALA A 1 83 ? -5.534 12.473 4.523 1.00 98.56 83 ALA A CA 1
ATOM 686 C C . ALA A 1 83 ? -6.320 11.484 3.641 1.00 98.56 83 ALA A C 1
ATOM 688 O O . ALA A 1 83 ? -7.476 11.749 3.318 1.00 98.56 83 ALA A O 1
ATOM 689 N N . MET A 1 84 ? -5.728 10.343 3.266 1.00 98.31 84 MET A N 1
ATOM 690 C CA . MET A 1 84 ? -6.426 9.299 2.502 1.00 98.31 84 MET A CA 1
ATOM 691 C C . MET A 1 84 ? -7.535 8.644 3.331 1.00 98.31 84 MET A C 1
ATOM 693 O O . MET A 1 84 ? -8.647 8.480 2.833 1.00 98.31 84 MET A O 1
ATOM 697 N N . VAL A 1 85 ? -7.258 8.341 4.603 1.00 98.56 85 VAL A N 1
ATOM 698 C CA . VAL A 1 85 ? -8.254 7.809 5.549 1.00 98.56 85 VAL A CA 1
ATOM 699 C C . VAL A 1 85 ? -9.418 8.791 5.719 1.00 98.56 85 VAL A C 1
ATOM 701 O O . VAL A 1 85 ? -10.573 8.401 5.566 1.00 98.56 85 VAL A O 1
ATOM 704 N N . ASP A 1 86 ? -9.128 10.076 5.941 1.00 98.69 86 ASP A N 1
ATOM 705 C CA . ASP A 1 86 ? -10.160 11.114 6.073 1.00 98.69 86 ASP A CA 1
ATOM 706 C C . ASP A 1 86 ? -10.988 11.278 4.784 1.00 98.69 86 ASP A C 1
ATOM 708 O O . ASP A 1 86 ? -12.192 11.531 4.840 1.00 98.69 86 ASP A O 1
ATOM 712 N N . SER A 1 87 ? -10.364 11.126 3.610 1.00 98.31 87 SER A N 1
ATOM 713 C CA . SER A 1 87 ? -11.061 11.200 2.321 1.00 98.31 87 SER A CA 1
ATOM 714 C C . SER A 1 87 ? -12.003 10.017 2.097 1.00 98.31 87 SER A C 1
ATOM 716 O O . SER A 1 87 ? -13.067 10.201 1.505 1.00 98.31 87 SER A O 1
ATOM 718 N N . LEU A 1 88 ? -11.623 8.817 2.542 1.00 97.88 88 LEU A N 1
ATOM 719 C CA . LEU A 1 88 ? -12.474 7.631 2.455 1.00 97.88 88 LEU A CA 1
ATOM 720 C C . LEU A 1 88 ? -13.661 7.738 3.413 1.00 97.88 88 LEU A C 1
ATOM 722 O O . LEU A 1 88 ? -14.801 7.583 2.974 1.00 97.88 88 LEU A O 1
ATOM 726 N N . GLU A 1 89 ? -13.412 8.120 4.666 1.00 98.31 89 GLU A N 1
ATOM 727 C CA . GLU A 1 89 ? -14.463 8.432 5.645 1.00 98.31 89 GLU A CA 1
ATOM 728 C C . GLU A 1 89 ? -15.474 9.437 5.072 1.00 98.31 89 GLU A C 1
ATOM 730 O O . GLU A 1 89 ? -16.679 9.195 5.048 1.00 98.31 89 GLU A O 1
ATOM 735 N N . ALA A 1 90 ? -14.991 10.550 4.508 1.00 98.06 90 ALA A N 1
ATOM 736 C CA . ALA A 1 90 ? -15.853 11.572 3.917 1.00 98.06 90 ALA A CA 1
ATOM 737 C C . ALA A 1 90 ? -16.683 11.069 2.718 1.00 98.06 90 ALA A C 1
ATOM 739 O O . ALA A 1 90 ? -17.698 11.684 2.379 1.00 98.06 90 ALA A O 1
ATOM 740 N N . SER A 1 91 ? -16.271 9.970 2.079 1.00 97.06 91 SER A N 1
ATOM 741 C CA . SER A 1 91 ? -17.019 9.314 1.001 1.00 97.06 91 SER A CA 1
ATOM 742 C C . SER A 1 91 ? -18.034 8.274 1.499 1.00 97.06 91 SER A C 1
ATOM 744 O O . SER A 1 91 ? -18.811 7.756 0.697 1.00 97.06 91 SER A O 1
ATOM 746 N N . GLY A 1 92 ? -18.083 8.029 2.813 1.00 97.31 92 GLY A N 1
ATOM 747 C CA . GLY A 1 92 ? -18.991 7.083 3.463 1.00 97.31 92 GLY A CA 1
ATOM 748 C C . GLY A 1 92 ? -18.451 5.656 3.538 1.00 97.31 92 GLY A C 1
ATOM 749 O O . GLY A 1 92 ? -19.248 4.719 3.564 1.00 97.31 92 GLY A O 1
ATOM 750 N N . PHE A 1 93 ? -17.127 5.493 3.512 1.00 97.62 93 PHE A N 1
ATOM 751 C CA . PHE A 1 93 ? -16.469 4.206 3.718 1.00 97.62 93 PHE A CA 1
ATOM 752 C C . PHE A 1 93 ? -16.699 3.718 5.155 1.00 97.62 93 PHE A C 1
ATOM 754 O O . PHE A 1 93 ? -16.436 4.470 6.083 1.00 97.62 93 PHE A O 1
ATOM 761 N N . ASP A 1 94 ? -17.185 2.487 5.326 1.00 97.75 94 ASP A N 1
ATOM 762 C CA . ASP A 1 94 ? -17.458 1.896 6.643 1.00 97.75 94 ASP A CA 1
ATOM 763 C C . ASP A 1 94 ? -16.221 1.148 7.151 1.00 97.75 94 ASP A C 1
ATOM 765 O O . ASP A 1 94 ? -15.938 0.016 6.744 1.00 97.75 94 ASP A O 1
ATOM 769 N N . TRP A 1 95 ? -15.473 1.785 8.047 1.00 98.25 95 TRP A N 1
ATOM 770 C CA . TRP A 1 95 ? -14.239 1.227 8.598 1.00 98.25 95 TRP A CA 1
ATOM 771 C C . TRP A 1 95 ? -14.483 0.046 9.535 1.00 98.25 95 TRP A C 1
ATOM 773 O O . TRP A 1 95 ? -13.589 -0.786 9.703 1.00 98.25 95 TRP A O 1
ATOM 783 N N . SER A 1 96 ? -15.682 -0.071 10.118 1.00 97.56 96 SER A N 1
ATOM 784 C CA . SER A 1 96 ? -15.997 -1.132 11.083 1.00 97.56 96 SER A CA 1
ATOM 785 C C . SER A 1 96 ? -15.960 -2.536 10.473 1.00 97.56 96 SER A C 1
ATOM 787 O O . SER A 1 96 ? -15.799 -3.519 11.191 1.00 97.56 96 SER A O 1
ATOM 789 N N . LEU A 1 97 ? -16.048 -2.638 9.143 1.00 96.88 97 LEU A N 1
ATOM 790 C CA . LEU A 1 97 ? -15.957 -3.898 8.403 1.00 96.88 97 LEU A CA 1
ATOM 791 C C . LEU A 1 97 ? -14.551 -4.517 8.410 1.00 96.88 97 LEU A C 1
ATOM 793 O O . LEU A 1 97 ? -14.402 -5.671 8.014 1.00 96.88 97 LEU A O 1
ATOM 797 N N . TYR A 1 98 ? -13.537 -3.761 8.836 1.00 95.75 98 TYR A N 1
ATOM 798 C CA . TYR A 1 98 ? -12.127 -4.148 8.754 1.00 95.75 98 TYR A CA 1
ATOM 799 C C . TYR A 1 98 ? -11.490 -4.478 10.108 1.00 95.75 98 TYR A C 1
ATOM 801 O O . TYR A 1 98 ? -10.274 -4.636 10.170 1.00 95.75 98 TYR A O 1
ATOM 809 N N . ASP A 1 99 ? -12.302 -4.583 11.159 1.00 95.88 99 ASP A N 1
ATOM 810 C CA . ASP A 1 99 ? -11.951 -5.164 12.461 1.00 95.88 99 ASP A CA 1
ATOM 811 C C . ASP A 1 99 ? -12.508 -6.599 12.510 1.00 95.88 99 ASP A C 1
ATOM 813 O O . ASP A 1 99 ? -13.615 -6.853 12.996 1.00 95.88 99 ASP A O 1
ATOM 817 N N . ASN A 1 100 ? -11.801 -7.542 11.879 1.00 91.88 100 ASN A N 1
ATOM 818 C CA . ASN A 1 100 ? -12.290 -8.909 11.678 1.00 91.88 100 ASN A CA 1
ATOM 819 C C . ASN A 1 100 ? -12.152 -9.777 12.935 1.00 91.88 100 ASN A C 1
ATOM 821 O O . ASN A 1 100 ? -12.814 -10.818 13.023 1.00 91.88 100 ASN A O 1
ATOM 825 N N . ASP A 1 101 ? -11.303 -9.388 13.889 1.00 92.56 101 ASP A N 1
ATOM 826 C CA . ASP A 1 101 ? -11.106 -10.111 15.148 1.00 92.56 101 ASP A CA 1
ATOM 827 C C . ASP A 1 101 ? -11.771 -9.441 16.369 1.00 92.56 101 ASP A C 1
ATOM 829 O O . ASP A 1 101 ? -11.926 -10.084 17.416 1.00 92.56 101 ASP A O 1
ATOM 833 N N . GLY A 1 102 ? -12.287 -8.220 16.206 1.00 96.06 102 GLY A N 1
ATOM 834 C CA . GLY A 1 102 ? -13.036 -7.480 17.214 1.00 96.06 102 GLY A CA 1
ATOM 835 C C . GLY A 1 102 ? -12.154 -6.822 18.274 1.00 96.06 102 GLY A C 1
ATOM 836 O O . GLY A 1 102 ? -12.636 -6.579 19.390 1.00 96.06 102 GLY A O 1
ATOM 837 N N . ASP A 1 103 ? -10.872 -6.587 17.989 1.00 95.75 103 ASP A N 1
ATOM 838 C CA . ASP A 1 103 ? -9.932 -5.948 18.911 1.00 95.75 103 ASP A CA 1
ATOM 839 C C . ASP A 1 103 ? -10.044 -4.409 18.941 1.00 95.75 103 ASP A C 1
ATOM 841 O O . ASP A 1 103 ? -9.466 -3.752 19.822 1.00 95.75 103 ASP A O 1
ATOM 845 N N . GLY A 1 104 ? -10.859 -3.837 18.050 1.00 97.50 104 GLY A N 1
ATOM 846 C CA . GLY A 1 104 ? -11.117 -2.407 17.939 1.00 97.50 104 GLY A CA 1
ATOM 847 C C . GLY A 1 104 ? -10.151 -1.664 17.016 1.00 97.50 104 GLY A C 1
ATOM 848 O O . GLY A 1 104 ? -10.109 -0.426 17.081 1.00 97.50 104 GLY A O 1
ATOM 849 N N . TYR A 1 105 ? -9.377 -2.364 16.185 1.00 97.38 105 TYR A N 1
ATOM 850 C CA . TYR A 1 105 ? -8.475 -1.789 15.189 1.00 97.38 105 TYR A CA 1
ATOM 851 C C . TYR A 1 105 ? -8.809 -2.269 13.775 1.00 97.38 105 TYR A C 1
ATOM 853 O O . TYR A 1 105 ? -9.348 -3.342 13.562 1.00 97.38 105 TYR A O 1
ATOM 861 N N . VAL A 1 106 ? -8.469 -1.448 12.779 1.00 96.81 106 VAL A N 1
ATOM 862 C CA . VAL A 1 106 ? -8.450 -1.911 11.385 1.00 96.81 106 VAL A CA 1
ATOM 863 C C . VAL A 1 106 ? -7.264 -2.856 11.201 1.00 96.81 106 VAL A C 1
ATOM 865 O O . VAL A 1 106 ? -6.116 -2.437 11.380 1.00 96.81 106 VAL A O 1
ATOM 868 N N . ASP A 1 107 ? -7.543 -4.095 10.798 1.00 92.44 107 ASP A N 1
ATOM 869 C CA . ASP A 1 107 ? -6.557 -5.180 10.719 1.00 92.44 107 ASP A CA 1
ATOM 870 C C . ASP A 1 107 ? -5.472 -4.917 9.673 1.00 92.44 107 ASP A C 1
ATOM 872 O O . ASP A 1 107 ? -4.280 -5.130 9.904 1.00 92.44 107 ASP A O 1
ATOM 876 N N . ALA A 1 108 ? -5.885 -4.462 8.486 1.00 91.94 108 ALA A N 1
ATOM 877 C CA . ALA A 1 108 ? -4.991 -4.292 7.351 1.00 91.94 108 ALA A CA 1
ATOM 878 C C . ALA A 1 108 ? -5.398 -3.103 6.476 1.00 91.94 108 ALA A C 1
ATOM 880 O O . ALA A 1 108 ? -6.348 -3.169 5.699 1.00 91.94 108 ALA A O 1
ATOM 881 N N . LEU A 1 109 ? -4.604 -2.033 6.545 1.00 95.50 109 LEU A N 1
ATOM 882 C CA . LEU A 1 109 ? -4.678 -0.895 5.636 1.00 95.50 109 LEU A CA 1
ATOM 883 C C . LEU A 1 109 ? -3.449 -0.894 4.720 1.00 95.50 109 LEU A C 1
ATOM 885 O O . LEU A 1 109 ? -2.332 -0.645 5.175 1.00 95.50 109 LEU A O 1
ATOM 889 N N . ASN A 1 110 ? -3.666 -1.144 3.430 1.00 94.25 110 ASN A N 1
ATOM 890 C CA . ASN A 1 110 ? -2.615 -1.119 2.415 1.00 94.25 110 ASN A CA 1
ATOM 891 C C . ASN A 1 110 ? -2.792 0.111 1.529 1.00 94.25 110 ASN A C 1
ATOM 893 O O . ASN A 1 110 ? -3.847 0.299 0.924 1.00 94.25 110 ASN A O 1
ATOM 897 N N . LEU A 1 111 ? -1.758 0.942 1.438 1.00 96.25 111 LEU A N 1
ATOM 898 C CA . LEU A 1 111 ? -1.725 2.071 0.523 1.00 96.25 111 LEU A CA 1
ATOM 899 C C . LEU A 1 111 ? -0.866 1.715 -0.683 1.00 96.25 111 LEU A C 1
ATOM 901 O O . LEU A 1 111 ? 0.248 1.219 -0.538 1.00 96.25 111 LEU A O 1
ATOM 905 N N . LEU A 1 112 ? -1.398 2.007 -1.864 1.00 96.44 112 LEU A N 1
ATOM 906 C CA . LEU A 1 112 ? -0.679 1.988 -3.132 1.00 96.44 112 LEU A CA 1
ATOM 907 C C . LEU A 1 112 ? -0.403 3.431 -3.530 1.00 96.44 112 LEU A C 1
ATOM 909 O O . LEU A 1 112 ? -1.362 4.190 -3.640 1.00 96.44 112 LEU A O 1
ATOM 913 N N . HIS A 1 113 ? 0.841 3.834 -3.749 1.00 97.19 113 HIS A N 1
ATOM 914 C CA . HIS A 1 113 ? 1.152 5.119 -4.381 1.00 97.19 113 HIS A CA 1
ATOM 915 C C . HIS A 1 113 ? 1.456 4.906 -5.863 1.00 97.19 113 HIS A C 1
ATOM 917 O O . HIS A 1 113 ? 1.992 3.866 -6.233 1.00 97.19 113 HIS A O 1
ATOM 923 N N . GLN A 1 114 ? 1.129 5.875 -6.712 1.00 96.81 114 GLN A N 1
ATOM 924 C CA . GLN A 1 114 ? 1.504 5.850 -8.127 1.00 96.81 114 GLN A CA 1
ATOM 925 C C . GLN A 1 114 ? 3.025 5.684 -8.326 1.00 96.81 114 GLN A C 1
ATOM 927 O O . GLN A 1 114 ? 3.840 6.080 -7.487 1.00 96.81 114 GLN A O 1
ATOM 932 N N . GLY A 1 115 ? 3.423 5.193 -9.493 1.00 96.69 115 GLY A N 1
ATOM 933 C CA . GLY A 1 115 ? 4.831 5.091 -9.866 1.00 96.69 115 GLY A CA 1
ATOM 934 C C . GLY A 1 115 ? 5.616 4.018 -9.104 1.00 96.69 115 GLY A C 1
ATOM 935 O O . GLY A 1 115 ? 5.058 3.109 -8.490 1.00 96.69 115 GLY A O 1
ATOM 936 N N . GLU A 1 116 ? 6.941 4.091 -9.228 1.00 96.00 116 GLU A N 1
ATOM 937 C CA . GLU A 1 116 ? 7.874 3.117 -8.655 1.00 96.00 116 GLU A CA 1
ATOM 938 C C . GLU A 1 116 ? 8.214 3.439 -7.202 1.00 96.00 116 GLU A C 1
ATOM 940 O O . GLU A 1 116 ? 8.245 4.599 -6.807 1.00 96.00 116 GLU A O 1
ATOM 945 N N . GLY A 1 117 ? 8.521 2.412 -6.413 1.00 93.19 117 GLY A N 1
ATOM 946 C CA . GLY A 1 117 ? 9.030 2.588 -5.055 1.00 93.19 117 GLY A CA 1
ATOM 947 C C . GLY A 1 117 ? 10.498 3.020 -5.037 1.00 93.19 117 GLY A C 1
ATOM 948 O O . GLY A 1 117 ? 11.293 2.663 -5.915 1.00 93.19 117 GLY A O 1
ATOM 949 N N . ALA A 1 118 ? 10.887 3.787 -4.018 1.00 92.88 118 ALA A N 1
ATOM 950 C CA . ALA A 1 118 ? 12.251 4.299 -3.875 1.00 92.88 118 ALA A CA 1
ATOM 951 C C . ALA A 1 118 ? 13.313 3.196 -3.738 1.00 92.88 118 ALA A C 1
ATOM 953 O O . ALA A 1 118 ? 14.478 3.414 -4.084 1.00 92.88 118 ALA A O 1
ATOM 954 N N . GLU A 1 119 ? 12.920 1.996 -3.299 1.00 86.56 119 GLU A N 1
ATOM 955 C CA . GLU A 1 119 ? 13.800 0.829 -3.215 1.00 86.56 119 GLU A CA 1
ATOM 956 C C . GLU A 1 119 ? 14.358 0.378 -4.579 1.00 86.56 119 GLU A C 1
ATOM 958 O O . GLU A 1 119 ? 15.318 -0.392 -4.636 1.00 86.56 119 GLU A O 1
ATOM 963 N N . GLN A 1 120 ? 13.808 0.893 -5.684 1.00 89.00 120 GLN A N 1
ATOM 964 C CA . GLN A 1 120 ? 14.282 0.635 -7.046 1.00 89.00 120 GLN A CA 1
ATOM 965 C C . GLN A 1 120 ? 15.391 1.597 -7.507 1.00 89.00 120 GLN A C 1
ATOM 967 O O . GLN A 1 120 ? 15.930 1.442 -8.603 1.00 89.00 120 GLN A O 1
ATOM 972 N N . GLY A 1 121 ? 15.801 2.539 -6.650 1.00 90.38 121 GLY A N 1
ATOM 973 C CA . GLY A 1 121 ? 17.003 3.356 -6.837 1.00 90.38 121 GLY A CA 1
ATOM 974 C C . GLY A 1 121 ? 16.758 4.843 -7.084 1.00 90.38 121 GLY A C 1
ATOM 975 O O . GLY A 1 121 ? 17.731 5.588 -7.207 1.00 90.38 121 GLY A O 1
ATOM 976 N N . ASP A 1 122 ? 15.500 5.289 -7.118 1.00 94.31 122 ASP A N 1
ATOM 977 C CA . ASP A 1 122 ? 15.140 6.707 -7.188 1.00 94.31 122 ASP A CA 1
ATOM 978 C C . ASP A 1 122 ? 14.495 7.178 -5.879 1.00 94.31 122 ASP A C 1
ATOM 980 O O . ASP A 1 122 ? 13.336 6.903 -5.585 1.00 94.31 122 ASP A O 1
ATOM 984 N N . TYR A 1 123 ? 15.259 7.923 -5.082 1.00 95.25 123 TYR A N 1
ATOM 985 C CA . TYR A 1 123 ? 14.824 8.405 -3.769 1.00 95.25 123 TYR A CA 1
ATOM 986 C C . TYR A 1 123 ? 13.921 9.646 -3.833 1.00 95.25 123 TYR A C 1
ATOM 988 O O . TYR A 1 123 ? 13.550 10.180 -2.787 1.00 95.25 123 TYR A O 1
ATOM 996 N N . SER A 1 124 ? 13.566 10.133 -5.024 1.00 95.69 124 SER A N 1
ATOM 997 C CA . SER A 1 124 ? 12.450 11.077 -5.160 1.00 95.69 124 SER A CA 1
ATOM 998 C C . SER A 1 124 ? 11.093 10.398 -4.940 1.00 95.69 124 SER A C 1
ATOM 1000 O O . SER A 1 124 ? 10.137 11.067 -4.566 1.00 95.69 124 SER A O 1
ATOM 1002 N N . ASN A 1 125 ? 11.023 9.071 -5.081 1.00 96.75 125 ASN A N 1
ATOM 1003 C CA . ASN A 1 125 ? 9.821 8.290 -4.813 1.00 96.75 125 ASN A CA 1
ATOM 1004 C C . ASN A 1 125 ? 9.602 8.025 -3.317 1.00 96.75 125 ASN A C 1
ATOM 1006 O O . ASN A 1 125 ? 10.474 8.258 -2.472 1.00 96.75 125 ASN A O 1
ATOM 1010 N N . ILE A 1 126 ? 8.421 7.502 -2.993 1.00 95.94 126 ILE A N 1
ATOM 1011 C CA . ILE A 1 126 ? 8.100 6.966 -1.669 1.00 95.94 126 ILE A CA 1
ATOM 1012 C C . ILE A 1 126 ? 8.733 5.573 -1.537 1.00 95.94 126 ILE A C 1
ATOM 1014 O O . ILE A 1 126 ? 8.691 4.768 -2.462 1.00 95.94 126 ILE A O 1
ATOM 1018 N N . TRP A 1 127 ? 9.362 5.292 -0.396 1.00 92.56 127 TRP A N 1
ATOM 1019 C CA . TRP A 1 127 ? 9.925 3.972 -0.094 1.00 92.56 127 TRP A CA 1
ATOM 1020 C C . TRP A 1 127 ? 8.833 3.046 0.451 1.00 92.56 127 TRP A C 1
ATOM 1022 O O . TRP A 1 127 ? 8.062 3.479 1.307 1.00 92.56 127 TRP A O 1
ATOM 1032 N N . SER A 1 128 ? 8.779 1.788 0.012 1.00 89.81 128 SER A N 1
ATOM 1033 C CA . SER A 1 128 ? 7.794 0.802 0.495 1.00 89.81 128 SER A CA 1
ATOM 1034 C C . SER A 1 128 ? 8.053 0.390 1.950 1.00 89.81 128 SER A C 1
ATOM 1036 O O . SER A 1 128 ? 9.187 0.067 2.298 1.00 89.81 128 SER A O 1
ATOM 1038 N N . HIS A 1 129 ? 7.050 0.447 2.829 1.00 87.38 129 HIS A N 1
ATOM 1039 C CA . HIS A 1 129 ? 7.253 0.176 4.259 1.00 87.38 129 HIS A CA 1
ATOM 1040 C C . HIS A 1 129 ? 5.964 -0.106 5.032 1.00 87.38 129 HIS A C 1
ATOM 1042 O O . HIS A 1 129 ? 4.893 0.401 4.691 1.00 87.38 129 HIS A O 1
ATOM 1048 N N . LYS A 1 130 ? 6.112 -0.739 6.200 1.00 88.94 130 LYS A N 1
ATOM 1049 C CA . LYS A 1 130 ? 5.101 -0.770 7.262 1.00 88.94 130 LYS A CA 1
ATOM 1050 C C . LYS A 1 130 ? 5.386 0.256 8.358 1.00 88.94 130 LYS A C 1
ATOM 1052 O O . LYS A 1 130 ? 6.496 0.347 8.879 1.00 88.94 130 LYS A O 1
ATOM 1057 N N . TRP A 1 131 ? 4.358 0.988 8.791 1.00 92.19 131 TRP A N 1
ATOM 1058 C CA . TRP A 1 131 ? 4.468 1.935 9.908 1.00 92.19 131 TRP A CA 1
ATOM 1059 C C . TRP A 1 131 ? 3.143 2.071 10.683 1.00 92.19 131 TRP A C 1
ATOM 1061 O O . TRP A 1 131 ? 2.187 1.328 10.466 1.00 92.19 131 TRP A O 1
ATOM 1071 N N . SER A 1 132 ? 3.104 2.991 11.650 1.00 94.25 132 SER A N 1
ATOM 1072 C CA . SER A 1 132 ? 1.902 3.392 12.391 1.00 94.25 132 SER A CA 1
ATOM 1073 C C . SER A 1 132 ? 1.716 4.915 12.436 1.00 94.25 132 SER A C 1
ATOM 1075 O O . SER A 1 132 ? 2.656 5.642 12.774 1.00 94.25 132 SER A O 1
ATOM 1077 N N . LEU A 1 133 ? 0.501 5.410 12.213 1.00 96.88 133 LEU A N 1
ATOM 1078 C CA . LEU A 1 133 ? 0.154 6.834 12.305 1.00 96.88 133 LEU A CA 1
ATOM 1079 C C . LEU A 1 133 ? 0.519 7.463 13.664 1.00 96.88 133 LEU A C 1
ATOM 1081 O O . LEU A 1 133 ? 0.844 8.652 13.735 1.00 96.88 133 LEU A O 1
ATOM 1085 N N . GLY A 1 134 ? 0.521 6.677 14.745 1.00 96.12 134 GLY A N 1
ATOM 1086 C CA . GLY A 1 134 ? 0.917 7.138 16.073 1.00 96.12 134 GLY A CA 1
ATOM 1087 C C . GLY A 1 134 ? -0.030 8.227 16.570 1.00 96.12 134 GLY A C 1
ATOM 1088 O O . GLY A 1 134 ? -1.228 8.000 16.686 1.00 96.12 134 GLY A O 1
ATOM 1089 N N . SER A 1 135 ? 0.478 9.436 16.827 1.00 97.12 135 SER A N 1
ATOM 1090 C CA . SER A 1 135 ? -0.369 10.569 17.237 1.00 97.12 135 SER A CA 1
ATOM 1091 C C . SER A 1 135 ? -1.362 11.029 16.164 1.00 97.12 135 SER A C 1
ATOM 1093 O O . SER A 1 135 ? -2.257 11.805 16.481 1.00 97.12 135 SER A O 1
ATOM 1095 N N . LEU A 1 136 ? -1.187 10.600 14.909 1.00 98.19 136 LEU A N 1
ATOM 1096 C CA . LEU A 1 136 ? -2.117 10.877 13.813 1.00 98.19 136 LEU A CA 1
ATOM 1097 C C . LEU A 1 136 ? -3.208 9.809 13.666 1.00 98.19 136 LEU A C 1
ATOM 1099 O O . LEU A 1 136 ? -4.096 9.988 12.834 1.00 98.19 136 LEU A O 1
ATOM 1103 N N . ALA A 1 137 ? -3.157 8.726 14.451 1.00 98.38 137 ALA A N 1
ATOM 1104 C CA . ALA A 1 137 ? -4.183 7.690 14.433 1.00 98.38 137 ALA A CA 1
ATOM 1105 C C . ALA A 1 137 ? -5.575 8.288 14.678 1.00 98.38 137 ALA A C 1
ATOM 1107 O O . ALA A 1 137 ? -5.731 9.308 15.360 1.00 98.38 137 ALA A O 1
ATOM 1108 N N . VAL A 1 138 ? -6.591 7.651 14.106 1.00 98.62 138 VAL A N 1
ATOM 1109 C CA . VAL A 1 138 ? -7.974 8.130 14.155 1.00 98.62 138 VAL A CA 1
ATOM 1110 C C . VAL A 1 138 ? -8.925 7.013 14.503 1.00 98.62 138 VAL A C 1
ATOM 1112 O O . VAL A 1 138 ? -8.639 5.855 14.228 1.00 98.62 138 VAL A O 1
ATOM 1115 N N . GLN A 1 139 ? -10.054 7.378 15.096 1.00 98.56 139 GLN A N 1
ATOM 1116 C CA . GLN A 1 139 ? -11.178 6.478 15.260 1.00 98.56 139 GLN A CA 1
ATOM 1117 C C . GLN A 1 139 ? -12.329 6.929 14.361 1.00 98.56 139 GLN A C 1
ATOM 1119 O O . GLN A 1 139 ? -12.805 8.058 14.504 1.00 98.56 139 GLN A O 1
ATOM 1124 N N . TYR A 1 140 ? -12.767 6.028 13.487 1.00 98.62 140 TYR A N 1
ATOM 1125 C CA . TYR A 1 140 ? -13.977 6.137 12.673 1.00 98.62 140 TYR A CA 1
ATOM 1126 C C . TYR A 1 140 ? -14.779 4.846 12.829 1.00 98.62 140 TYR A C 1
ATOM 1128 O O . TYR A 1 140 ? -14.207 3.803 13.129 1.00 98.62 140 TYR A O 1
ATOM 1136 N N . ASP A 1 141 ? -16.107 4.939 12.770 1.00 98.25 141 ASP A N 1
ATOM 1137 C CA . ASP A 1 141 ? -17.027 3.794 12.896 1.00 98.25 141 ASP A CA 1
ATOM 1138 C C . ASP A 1 141 ? -16.795 2.869 14.107 1.00 98.25 141 ASP A C 1
ATOM 1140 O O . ASP A 1 141 ? -17.160 1.698 14.113 1.00 98.25 141 ASP A O 1
ATOM 1144 N N . GLY A 1 142 ? -16.212 3.408 15.182 1.00 97.75 142 GLY A N 1
ATOM 1145 C CA . GLY A 1 142 ? -15.918 2.661 16.406 1.00 97.75 142 GLY A CA 1
ATOM 1146 C C . GLY A 1 142 ? -14.615 1.857 16.389 1.00 97.75 142 GLY A C 1
ATOM 1147 O O . GLY A 1 142 ? -14.299 1.257 17.415 1.00 97.75 142 GLY A O 1
ATOM 1148 N N . VAL A 1 143 ? -13.832 1.906 15.308 1.00 98.50 143 VAL A N 1
ATOM 1149 C CA . VAL A 1 143 ? -12.542 1.210 15.167 1.00 98.50 143 VAL A CA 1
ATOM 1150 C C . VAL A 1 143 ? -11.387 2.192 14.981 1.00 98.50 143 VAL A C 1
ATOM 1152 O O . VAL A 1 143 ? -11.558 3.312 14.497 1.00 98.50 143 VAL A O 1
ATOM 1155 N N . THR A 1 144 ? -10.189 1.800 15.406 1.00 98.62 144 THR A N 1
ATOM 1156 C CA . THR A 1 144 ? -8.989 2.640 15.352 1.00 98.62 144 THR A CA 1
ATOM 1157 C C . THR A 1 144 ? -8.152 2.323 14.117 1.00 98.62 144 THR A C 1
ATOM 1159 O O . THR A 1 144 ? -7.650 1.213 13.955 1.00 98.62 144 THR A O 1
ATOM 1162 N N . ILE A 1 145 ? -7.906 3.333 13.286 1.00 98.56 145 ILE A N 1
ATOM 1163 C CA . ILE A 1 145 ? -7.008 3.258 12.134 1.00 98.56 145 ILE A CA 1
ATOM 1164 C C . ILE A 1 145 ? -5.637 3.800 12.544 1.00 98.56 145 ILE A C 1
ATOM 1166 O O . ILE A 1 145 ? -5.491 4.978 12.892 1.00 98.56 145 ILE A O 1
ATOM 1170 N N . ASN A 1 146 ? -4.621 2.934 12.530 1.00 97.38 146 ASN A N 1
ATOM 1171 C CA . ASN A 1 146 ? -3.272 3.284 12.980 1.00 97.38 146 ASN A CA 1
ATOM 1172 C C . ASN A 1 146 ? -2.169 2.628 12.146 1.00 97.38 146 ASN A C 1
ATOM 1174 O O . ASN A 1 146 ? -1.307 3.334 11.624 1.00 97.38 146 ASN A O 1
ATOM 1178 N N . SER A 1 147 ? -2.163 1.299 12.053 1.00 94.94 147 SER A N 1
ATOM 1179 C CA . SER A 1 147 ? -1.161 0.557 11.281 1.00 94.94 147 SER A CA 1
ATOM 1180 C C . SER A 1 147 ? -1.453 0.667 9.789 1.00 94.94 147 SER A C 1
ATOM 1182 O O . SER A 1 147 ? -2.610 0.616 9.385 1.00 94.94 147 SER A O 1
ATOM 1184 N N . TYR A 1 148 ? -0.409 0.810 8.978 1.00 95.25 148 TYR A N 1
ATOM 1185 C CA . TYR A 1 148 ? -0.537 0.805 7.525 1.00 95.25 148 TYR A CA 1
ATOM 1186 C C . TYR A 1 148 ? 0.711 0.229 6.859 1.00 95.25 148 TYR A C 1
ATOM 1188 O O . TYR A 1 148 ? 1.801 0.237 7.444 1.00 95.25 148 TYR A O 1
ATOM 1196 N N . THR A 1 149 ? 0.547 -0.207 5.616 1.00 94.19 149 THR A N 1
ATOM 1197 C CA . THR A 1 149 ? 1.639 -0.533 4.698 1.00 94.19 149 THR A CA 1
ATOM 1198 C C . THR A 1 149 ? 1.612 0.393 3.488 1.00 94.19 149 THR A C 1
ATOM 1200 O O . THR A 1 149 ? 0.564 0.927 3.113 1.00 94.19 149 THR A O 1
ATOM 1203 N N . MET A 1 150 ? 2.776 0.611 2.890 1.00 94.75 150 MET A N 1
ATOM 1204 C CA . MET A 1 150 ? 2.977 1.472 1.734 1.00 94.75 150 MET A CA 1
ATOM 1205 C C . MET A 1 150 ? 3.621 0.672 0.610 1.00 94.75 150 MET A C 1
ATOM 1207 O O . MET A 1 150 ? 4.681 0.089 0.813 1.00 94.75 150 MET A O 1
ATOM 1211 N N . ASN A 1 151 ? 2.984 0.669 -0.557 1.00 95.00 151 ASN A N 1
ATOM 1212 C CA . ASN A 1 151 ? 3.356 -0.143 -1.708 1.00 95.00 151 ASN A CA 1
ATOM 1213 C C . ASN A 1 151 ? 3.365 0.711 -2.984 1.00 95.00 151 ASN A C 1
ATOM 1215 O O . ASN A 1 151 ? 2.567 1.648 -3.088 1.00 95.00 151 ASN A O 1
ATOM 1219 N N . PRO A 1 152 ? 4.196 0.375 -3.979 1.00 95.69 152 PRO A N 1
ATOM 1220 C CA . PRO A 1 152 ? 4.231 1.087 -5.241 1.00 95.69 152 PRO A CA 1
ATOM 1221 C C . PRO A 1 152 ? 3.226 0.503 -6.235 1.00 95.69 152 PRO A C 1
ATOM 1223 O O . PRO A 1 152 ? 2.903 -0.684 -6.215 1.00 95.69 152 PRO A O 1
ATOM 1226 N N . GLU A 1 153 ? 2.769 1.340 -7.155 1.00 97.31 153 GLU A N 1
ATOM 1227 C CA . GLU A 1 153 ? 1.972 0.956 -8.318 1.00 97.31 153 GLU A CA 1
ATOM 1228 C C . GLU A 1 153 ? 2.815 0.182 -9.343 1.00 97.31 153 GLU A C 1
ATOM 1230 O O . GLU A 1 153 ? 2.32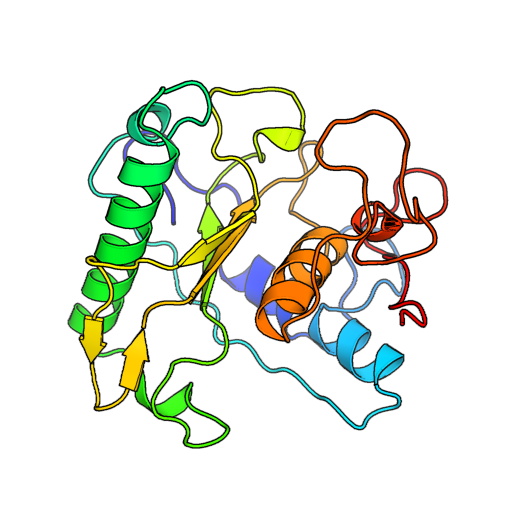2 -0.741 -9.997 1.00 97.31 153 GLU A O 1
ATOM 1235 N N . ILE A 1 154 ? 4.089 0.568 -9.488 1.00 96.06 154 ILE A N 1
ATOM 1236 C CA . ILE A 1 154 ? 4.987 0.107 -10.546 1.00 96.06 154 ILE A CA 1
ATOM 1237 C C . ILE A 1 154 ? 6.212 -0.607 -9.962 1.00 96.06 154 ILE A C 1
ATOM 1239 O O . ILE A 1 154 ? 6.896 -0.125 -9.059 1.00 96.06 154 ILE A O 1
ATOM 1243 N N . GLN A 1 155 ? 6.542 -1.754 -10.548 1.00 92.12 155 GLN A N 1
ATOM 1244 C CA . GLN A 1 155 ? 7.762 -2.506 -10.303 1.00 92.12 155 GLN A CA 1
ATOM 1245 C C . GLN A 1 155 ? 8.486 -2.758 -11.628 1.00 92.12 155 GLN A C 1
ATOM 1247 O O . GLN A 1 155 ? 7.965 -3.415 -12.527 1.00 92.12 155 GLN A O 1
ATOM 1252 N N . SER A 1 156 ? 9.709 -2.239 -11.752 1.00 89.62 156 SER A N 1
ATOM 1253 C CA . SER A 1 156 ? 10.568 -2.383 -12.933 1.00 89.62 156 SER A CA 1
ATOM 1254 C C . SER A 1 156 ? 9.872 -1.956 -14.235 1.00 89.62 156 SER A C 1
ATOM 1256 O O . SER A 1 156 ? 9.913 -2.663 -15.244 1.00 89.62 156 SER A O 1
ATOM 1258 N N . GLY A 1 157 ? 9.204 -0.799 -14.203 1.00 92.19 157 GLY A N 1
ATOM 1259 C CA . GLY A 1 157 ? 8.471 -0.225 -15.331 1.00 92.19 157 GLY A CA 1
ATOM 1260 C C . GLY A 1 157 ? 7.176 -0.945 -15.723 1.00 92.19 157 GLY A C 1
ATOM 1261 O O . GLY A 1 157 ? 6.629 -0.651 -16.787 1.00 92.19 157 GLY A O 1
ATOM 1262 N N . GLN A 1 158 ? 6.691 -1.901 -14.929 1.00 94.19 158 GLN A N 1
ATOM 1263 C CA . GLN A 1 158 ? 5.422 -2.613 -15.131 1.00 94.19 158 GLN A CA 1
ATOM 1264 C C . GLN A 1 158 ? 4.549 -2.513 -13.878 1.00 94.19 158 GLN A C 1
ATOM 1266 O O . GLN A 1 158 ? 5.040 -2.096 -12.838 1.00 94.19 158 GLN A O 1
ATOM 1271 N N . ILE A 1 159 ? 3.270 -2.889 -13.953 1.00 95.75 159 ILE A N 1
ATOM 1272 C CA . ILE A 1 159 ? 2.421 -2.973 -12.755 1.00 95.75 159 ILE A CA 1
ATOM 1273 C C . ILE A 1 159 ? 3.073 -3.875 -11.696 1.00 95.75 159 ILE A C 1
ATOM 1275 O O . ILE A 1 159 ? 3.715 -4.870 -12.036 1.00 95.75 159 ILE A O 1
ATOM 1279 N N . VAL A 1 160 ? 2.943 -3.513 -10.422 1.00 94.69 160 VAL A N 1
ATOM 1280 C CA . VAL A 1 160 ? 3.520 -4.264 -9.300 1.00 94.69 160 VAL A CA 1
ATOM 1281 C C . VAL A 1 160 ? 3.046 -5.722 -9.289 1.00 94.69 160 VAL A C 1
ATOM 1283 O O . VAL A 1 160 ? 1.894 -6.031 -9.603 1.00 94.69 160 VAL A O 1
ATOM 1286 N N . ALA A 1 161 ? 3.940 -6.640 -8.928 1.00 93.50 161 ALA A N 1
ATOM 1287 C CA . ALA A 1 161 ? 3.593 -8.041 -8.730 1.00 93.50 161 ALA A CA 1
ATOM 1288 C C . ALA A 1 161 ? 3.256 -8.339 -7.259 1.00 93.50 161 ALA A C 1
ATOM 1290 O O . ALA A 1 161 ? 3.572 -7.575 -6.347 1.00 93.50 161 ALA A O 1
ATOM 1291 N N . ILE A 1 162 ? 2.653 -9.503 -7.011 1.00 94.31 162 ILE A N 1
ATOM 1292 C CA . ILE A 1 162 ? 2.141 -9.888 -5.687 1.00 94.31 162 ILE A CA 1
ATOM 1293 C C . ILE A 1 162 ? 3.213 -9.976 -4.592 1.00 94.31 162 ILE A C 1
ATOM 1295 O O . ILE A 1 162 ? 2.870 -9.947 -3.416 1.00 94.31 162 ILE A O 1
ATOM 1299 N N . GLY A 1 163 ? 4.497 -10.100 -4.934 1.00 92.31 163 GLY A N 1
ATOM 1300 C CA . GLY A 1 163 ? 5.551 -10.368 -3.962 1.00 92.31 163 GLY A CA 1
ATOM 1301 C C . GLY A 1 163 ? 5.793 -9.254 -2.944 1.00 92.31 163 GLY A C 1
ATOM 1302 O O . GLY A 1 163 ? 5.875 -9.553 -1.754 1.00 92.31 163 GLY A O 1
ATOM 1303 N N . VAL A 1 164 ? 5.863 -7.989 -3.374 1.00 89.06 164 VAL A N 1
ATOM 1304 C CA . VAL A 1 164 ? 6.000 -6.843 -2.447 1.00 89.06 164 VAL A CA 1
ATOM 1305 C C . VAL A 1 164 ? 4.721 -6.677 -1.627 1.00 89.06 164 VAL A C 1
ATOM 1307 O O . VAL A 1 164 ? 4.795 -6.617 -0.406 1.00 89.06 164 VAL A O 1
ATOM 1310 N N . LEU A 1 165 ? 3.554 -6.756 -2.274 1.00 92.69 165 LEU A N 1
ATOM 1311 C CA . LEU A 1 165 ? 2.252 -6.695 -1.597 1.00 92.69 165 LEU A CA 1
ATOM 1312 C C . LEU A 1 165 ? 2.127 -7.770 -0.501 1.00 92.69 165 LEU A C 1
ATOM 1314 O O . LEU A 1 165 ? 1.646 -7.510 0.599 1.00 92.69 165 LEU A O 1
ATOM 1318 N N . SER A 1 166 ? 2.611 -8.981 -0.786 1.00 93.25 166 SER A N 1
ATOM 1319 C CA . SER A 1 166 ? 2.607 -10.099 0.162 1.00 93.25 166 SER A CA 1
ATOM 1320 C C . SER A 1 166 ? 3.619 -9.912 1.290 1.00 93.25 166 SER A C 1
ATOM 1322 O O . SER A 1 166 ? 3.346 -10.268 2.429 1.00 93.25 166 SER A O 1
ATOM 1324 N N . HIS A 1 167 ? 4.788 -9.341 1.012 1.00 91.56 167 HIS A N 1
ATOM 1325 C CA . HIS A 1 167 ? 5.758 -9.017 2.056 1.00 91.56 167 HIS A CA 1
ATOM 1326 C C . HIS A 1 167 ? 5.180 -8.021 3.059 1.00 91.56 167 HIS A C 1
ATOM 1328 O O . HIS A 1 167 ? 5.144 -8.297 4.257 1.00 91.56 167 HIS A O 1
ATOM 1334 N N . GLU A 1 168 ? 4.644 -6.912 2.556 1.00 88.75 168 GLU A N 1
ATOM 1335 C CA . GLU A 1 168 ? 4.080 -5.863 3.393 1.00 88.75 168 GLU A CA 1
ATOM 1336 C C . GLU A 1 168 ? 2.872 -6.361 4.196 1.00 88.75 168 GLU A C 1
ATOM 1338 O O . GLU A 1 168 ? 2.760 -6.093 5.395 1.00 88.75 168 GLU A O 1
ATOM 1343 N N . PHE A 1 169 ? 2.002 -7.176 3.593 1.00 89.81 169 PHE A N 1
ATOM 1344 C CA . PHE A 1 169 ? 0.910 -7.805 4.336 1.00 89.81 169 PHE A CA 1
ATOM 1345 C C . PHE A 1 169 ? 1.403 -8.773 5.421 1.00 89.81 169 PHE A C 1
ATOM 1347 O O . PHE A 1 169 ? 0.778 -8.895 6.473 1.00 89.81 169 PHE A O 1
ATOM 1354 N N . GLY A 1 170 ? 2.556 -9.419 5.234 1.00 90.06 170 GLY A N 1
ATOM 1355 C CA . GLY A 1 170 ? 3.217 -10.176 6.296 1.00 90.06 170 GLY A CA 1
ATOM 1356 C C . GLY A 1 170 ? 3.439 -9.341 7.564 1.00 90.06 170 GLY A C 1
ATOM 1357 O O . GLY A 1 170 ? 3.217 -9.842 8.668 1.00 90.06 170 GLY A O 1
ATOM 1358 N N . HIS A 1 171 ? 3.769 -8.053 7.428 1.00 86.50 171 HIS A N 1
ATOM 1359 C CA . HIS A 1 171 ? 3.864 -7.141 8.570 1.00 86.50 171 HIS A CA 1
ATOM 1360 C C . HIS A 1 171 ? 2.518 -6.809 9.208 1.00 86.50 171 HIS A C 1
ATOM 1362 O O . HIS A 1 171 ? 2.466 -6.627 10.428 1.00 86.50 171 HIS A O 1
ATOM 1368 N N . ALA A 1 172 ? 1.437 -6.745 8.424 1.00 82.94 172 ALA A N 1
ATOM 1369 C CA . ALA A 1 172 ? 0.084 -6.609 8.966 1.00 82.94 172 ALA A CA 1
ATOM 1370 C C . ALA A 1 172 ? -0.289 -7.825 9.835 1.00 82.94 172 ALA A C 1
ATOM 1372 O O . ALA A 1 172 ? -0.881 -7.664 10.894 1.00 82.94 172 ALA A O 1
ATOM 1373 N N . LEU A 1 173 ? 0.190 -9.022 9.475 1.00 85.88 173 LEU A N 1
ATOM 1374 C CA . LEU A 1 173 ? 0.066 -10.242 10.287 1.00 85.88 173 LEU A CA 1
ATOM 1375 C C . LEU A 1 173 ? 1.040 -10.309 11.484 1.00 85.88 173 LEU A C 1
ATOM 1377 O O . LEU A 1 173 ? 1.093 -11.319 12.187 1.00 85.88 173 LEU A O 1
ATOM 1381 N N . GLY A 1 174 ? 1.841 -9.266 11.717 1.00 84.50 174 GLY A N 1
ATOM 1382 C CA . GLY A 1 174 ? 2.790 -9.193 12.829 1.00 84.50 174 GLY A CA 1
ATOM 1383 C C . GLY A 1 174 ? 4.145 -9.861 12.575 1.00 84.50 174 GLY A C 1
ATOM 1384 O O . GLY A 1 174 ? 4.935 -10.002 13.511 1.00 84.50 174 GLY A O 1
ATOM 1385 N N . LEU A 1 175 ? 4.448 -10.257 11.336 1.00 87.06 175 LEU A N 1
ATOM 1386 C CA . LEU A 1 175 ? 5.763 -10.786 10.972 1.00 87.06 175 LEU A CA 1
ATOM 1387 C C . LEU A 1 175 ? 6.756 -9.630 10.756 1.00 87.06 175 LEU A C 1
ATOM 1389 O O . LEU A 1 175 ? 6.390 -8.618 10.168 1.00 87.06 175 LEU A O 1
ATOM 1393 N N . PRO A 1 176 ? 8.014 -9.731 11.194 1.00 87.19 176 PRO A N 1
ATOM 1394 C CA . PRO A 1 176 ? 9.017 -8.700 10.959 1.00 87.19 176 PRO A CA 1
ATOM 1395 C C . PRO A 1 176 ? 9.887 -9.018 9.747 1.00 87.19 176 PRO A C 1
ATOM 1397 O O . PRO A 1 176 ? 9.878 -10.134 9.224 1.00 87.19 176 PRO A O 1
ATOM 1400 N N . ASP A 1 177 ? 10.682 -8.030 9.352 1.00 87.00 177 ASP A N 1
ATOM 1401 C CA . ASP A 1 177 ? 11.731 -8.190 8.355 1.00 87.00 177 ASP A CA 1
ATOM 1402 C C . ASP A 1 177 ? 12.771 -9.227 8.798 1.00 87.00 177 ASP A C 1
ATOM 1404 O O . ASP A 1 177 ? 13.231 -9.238 9.942 1.00 87.00 177 ASP A O 1
ATOM 1408 N N . LEU A 1 178 ? 13.172 -10.083 7.861 1.00 88.38 178 LEU A N 1
ATOM 1409 C CA . LEU A 1 178 ? 14.213 -11.099 8.028 1.00 88.38 178 LEU A CA 1
ATOM 1410 C C . LEU A 1 178 ? 15.443 -10.830 7.151 1.00 88.38 178 LEU A C 1
ATOM 1412 O O . LEU A 1 178 ? 16.328 -11.683 7.069 1.00 88.38 178 LEU A O 1
ATOM 1416 N N . TYR A 1 179 ? 15.508 -9.689 6.465 1.00 82.38 179 TYR A N 1
ATOM 1417 C CA . TYR A 1 179 ? 16.746 -9.182 5.869 1.00 82.38 179 TYR A CA 1
ATOM 1418 C C . TYR A 1 179 ? 17.492 -8.288 6.869 1.00 82.38 179 TYR A C 1
ATOM 1420 O O . TYR A 1 179 ? 16.899 -7.739 7.796 1.00 82.38 179 TYR A O 1
ATOM 1428 N N . ASP A 1 180 ? 18.801 -8.124 6.678 1.00 79.12 180 ASP A N 1
ATOM 1429 C CA . ASP A 1 180 ? 19.576 -7.220 7.525 1.00 79.12 180 ASP A CA 1
ATOM 1430 C C . ASP A 1 180 ? 19.305 -5.773 7.104 1.00 79.12 180 ASP A C 1
ATOM 1432 O O . ASP A 1 180 ? 19.745 -5.320 6.046 1.00 79.12 180 ASP A O 1
ATOM 1436 N N . THR A 1 181 ? 18.590 -5.023 7.942 1.00 75.06 181 THR A N 1
ATOM 1437 C CA . THR A 1 181 ? 18.225 -3.619 7.678 1.00 75.06 181 THR A CA 1
ATOM 1438 C C . THR A 1 181 ? 19.434 -2.676 7.636 1.00 75.06 181 THR A C 1
ATOM 1440 O O . THR A 1 181 ? 19.324 -1.543 7.173 1.00 75.06 181 THR A O 1
ATOM 1443 N N . ASP A 1 182 ? 20.590 -3.116 8.146 1.00 77.00 182 ASP A N 1
ATOM 1444 C CA . ASP A 1 182 ? 21.868 -2.396 8.078 1.00 77.00 182 ASP A CA 1
ATOM 1445 C C . ASP A 1 182 ? 22.690 -2.729 6.820 1.00 77.00 182 ASP A C 1
ATOM 1447 O O . ASP A 1 182 ? 23.786 -2.192 6.641 1.00 77.00 182 ASP A O 1
ATOM 1451 N N . TYR A 1 183 ? 22.154 -3.589 5.945 1.00 72.81 183 TYR A N 1
ATOM 1452 C CA . TYR A 1 183 ? 22.772 -4.046 4.702 1.00 72.81 183 TYR A CA 1
ATOM 1453 C C . TYR A 1 183 ? 24.102 -4.801 4.889 1.00 72.81 183 TYR A C 1
ATOM 1455 O O . TYR A 1 183 ? 24.899 -4.897 3.951 1.00 72.81 183 TYR A O 1
ATOM 1463 N N . SER A 1 184 ? 24.367 -5.352 6.079 1.00 81.94 184 SER A N 1
ATOM 1464 C CA . SER A 1 184 ? 25.589 -6.122 6.353 1.00 81.94 184 SER A CA 1
ATOM 1465 C C . SER A 1 184 ? 25.586 -7.520 5.719 1.00 81.94 184 SER A C 1
ATOM 1467 O O . SER A 1 184 ? 26.652 -8.049 5.382 1.00 81.94 184 SER A O 1
ATOM 1469 N N . SER A 1 185 ? 24.407 -8.106 5.491 1.00 82.12 185 SER A N 1
ATOM 1470 C CA . SER A 1 185 ? 24.218 -9.318 4.693 1.00 82.12 185 SER A CA 1
ATOM 1471 C C . SER A 1 185 ? 22.830 -9.351 4.035 1.00 82.12 185 SER A C 1
ATOM 1473 O O . SER A 1 185 ? 22.082 -8.377 4.053 1.00 82.12 185 SER A O 1
ATOM 1475 N N . THR A 1 186 ? 22.474 -10.473 3.408 1.00 77.94 186 THR A N 1
ATOM 1476 C CA . THR A 1 186 ? 21.135 -10.681 2.835 1.00 77.94 186 THR A CA 1
ATOM 1477 C C . THR A 1 186 ? 20.089 -11.126 3.867 1.00 77.94 186 THR A C 1
ATOM 1479 O O . THR A 1 186 ? 18.940 -11.354 3.485 1.00 77.94 186 THR A O 1
ATOM 1482 N N . GLY A 1 187 ? 20.477 -11.332 5.133 1.00 85.75 187 GLY A N 1
ATOM 1483 C CA . GLY A 1 187 ? 19.655 -11.993 6.151 1.00 85.75 187 GLY A CA 1
ATOM 1484 C C . GLY A 1 187 ? 19.170 -13.372 5.684 1.00 85.75 187 GLY A C 1
ATOM 1485 O O . GLY A 1 187 ? 19.934 -14.143 5.096 1.00 85.75 187 GLY A O 1
ATOM 1486 N N . ALA A 1 188 ? 17.880 -13.666 5.864 1.00 87.06 188 ALA A N 1
ATOM 1487 C CA . ALA A 1 188 ? 17.219 -14.881 5.369 1.00 87.06 188 ALA A CA 1
ATOM 1488 C C . ALA A 1 188 ? 17.180 -14.987 3.828 1.00 87.06 188 ALA A C 1
ATOM 1490 O O . ALA A 1 188 ? 16.906 -16.056 3.273 1.00 87.06 188 ALA A O 1
ATOM 1491 N N . GLY A 1 189 ? 17.492 -13.895 3.123 1.00 87.81 189 GLY A N 1
ATOM 1492 C CA . GLY A 1 189 ? 17.652 -13.871 1.678 1.00 87.81 189 GLY A CA 1
ATOM 1493 C C . GLY A 1 189 ? 16.379 -14.246 0.922 1.00 87.81 189 GLY A C 1
ATOM 1494 O O . GLY A 1 189 ? 15.258 -14.074 1.400 1.00 87.81 189 GLY A O 1
ATOM 1495 N N . LYS A 1 190 ? 16.563 -14.762 -0.294 1.00 89.94 190 LYS A N 1
ATOM 1496 C CA . LYS A 1 190 ? 15.463 -15.022 -1.227 1.00 89.94 190 LYS A CA 1
ATOM 1497 C C . LYS A 1 190 ? 14.573 -16.197 -0.845 1.00 89.94 190 LYS A C 1
ATOM 1499 O O . LYS A 1 190 ? 13.552 -16.381 -1.485 1.00 89.94 190 LYS A O 1
ATOM 1504 N N . LEU A 1 191 ? 14.939 -17.010 0.144 1.00 89.88 191 LEU A N 1
ATOM 1505 C CA . LEU A 1 191 ? 14.143 -18.179 0.543 1.00 89.88 191 LEU A CA 1
ATOM 1506 C C . LEU A 1 191 ? 13.035 -17.841 1.547 1.00 89.88 191 LEU A C 1
ATOM 1508 O O . LEU A 1 191 ? 12.227 -18.709 1.851 1.00 89.88 191 LEU A O 1
ATOM 1512 N N . ALA A 1 192 ? 12.985 -16.602 2.034 1.00 92.06 192 ALA A N 1
ATOM 1513 C CA . ALA A 1 192 ? 11.961 -16.122 2.947 1.00 92.06 192 ALA A CA 1
ATOM 1514 C C . ALA A 1 192 ? 11.196 -14.963 2.319 1.00 92.06 192 ALA A C 1
ATOM 1516 O O . ALA A 1 192 ? 11.831 -14.004 1.875 1.00 92.06 192 ALA A O 1
ATOM 1517 N N . LEU A 1 193 ? 9.857 -15.017 2.333 1.00 92.38 193 LEU A N 1
ATOM 1518 C CA . LEU A 1 193 ? 9.022 -13.884 1.916 1.00 92.38 193 LEU A CA 1
ATOM 1519 C C . LEU A 1 193 ? 9.446 -12.601 2.632 1.00 92.38 193 LEU A C 1
ATOM 1521 O O . LEU A 1 193 ? 9.758 -11.617 1.972 1.00 92.38 193 LEU A O 1
ATOM 1525 N N . MET A 1 194 ? 9.549 -12.675 3.964 1.00 92.25 194 MET A N 1
ATOM 1526 C CA . MET A 1 194 ? 9.955 -11.570 4.840 1.00 92.25 194 MET A CA 1
ATOM 1527 C C . MET A 1 194 ? 11.450 -11.212 4.732 1.00 92.25 194 MET A C 1
ATOM 1529 O O . MET A 1 194 ? 11.921 -10.299 5.395 1.00 92.25 194 MET A O 1
ATOM 1533 N N . GLY A 1 195 ? 12.225 -11.938 3.924 1.00 89.06 195 GLY A N 1
ATOM 1534 C CA . GLY A 1 195 ? 13.566 -11.545 3.494 1.00 89.06 195 GLY A CA 1
ATOM 1535 C C . GLY A 1 195 ? 13.500 -10.829 2.142 1.00 89.06 195 GLY A C 1
ATOM 1536 O O . GLY A 1 195 ? 12.696 -9.931 1.938 1.00 89.06 195 GLY A O 1
ATOM 1537 N N . SER A 1 196 ? 14.313 -11.269 1.179 1.00 88.56 196 SER A N 1
ATOM 1538 C CA . SER A 1 196 ? 14.245 -10.793 -0.217 1.00 88.56 196 SER A CA 1
ATOM 1539 C C . SER A 1 196 ? 13.433 -11.713 -1.135 1.00 88.56 196 SER A C 1
ATOM 1541 O O . SER A 1 196 ? 13.470 -11.571 -2.358 1.00 88.56 196 SER A O 1
ATOM 1543 N N . GLY A 1 197 ? 12.704 -12.679 -0.567 1.00 90.69 197 GLY A N 1
ATOM 1544 C CA . GLY A 1 197 ? 11.870 -13.618 -1.315 1.00 90.69 197 GLY A CA 1
ATOM 1545 C C . GLY A 1 197 ? 10.657 -12.976 -1.983 1.00 90.69 197 GLY A C 1
ATOM 1546 O O . GLY A 1 197 ? 10.129 -13.555 -2.927 1.00 90.69 197 GLY A O 1
ATOM 1547 N N . SER A 1 198 ? 10.272 -11.768 -1.572 1.00 89.62 198 SER A N 1
ATOM 1548 C CA . SER A 1 198 ? 9.283 -10.919 -2.253 1.00 89.62 198 SER A CA 1
ATOM 1549 C C . SER A 1 198 ? 9.669 -10.559 -3.691 1.00 89.62 198 SER A C 1
ATOM 1551 O O . SER A 1 198 ? 8.809 -10.345 -4.537 1.00 89.62 198 SER A O 1
ATOM 1553 N N . TRP A 1 199 ? 10.964 -10.582 -4.011 1.00 88.19 199 TRP A N 1
ATOM 1554 C CA . TRP A 1 199 ? 11.479 -10.390 -5.369 1.00 88.19 199 TRP A CA 1
ATOM 1555 C C . TRP A 1 199 ? 11.635 -11.710 -6.140 1.00 88.19 199 TRP A C 1
ATOM 1557 O O . TRP A 1 199 ? 12.190 -11.731 -7.237 1.00 88.19 199 TRP A O 1
ATOM 1567 N N . GLY A 1 200 ? 11.184 -12.828 -5.570 1.00 87.38 200 GLY A N 1
ATOM 1568 C CA . GLY A 1 200 ? 11.300 -14.163 -6.144 1.00 87.38 200 GLY A CA 1
ATOM 1569 C C . GLY A 1 200 ? 12.686 -14.801 -5.990 1.00 87.38 200 GLY A C 1
ATOM 1570 O O . GLY A 1 200 ? 13.727 -14.147 -5.828 1.00 87.38 200 GLY A O 1
ATOM 1571 N N . THR A 1 201 ? 12.708 -16.132 -6.077 1.00 78.19 201 THR A N 1
ATOM 1572 C CA . THR A 1 201 ? 13.908 -16.956 -5.840 1.00 78.19 201 THR A CA 1
ATOM 1573 C C . THR A 1 201 ? 14.911 -16.913 -6.992 1.00 78.19 201 THR A C 1
ATOM 1575 O O . THR A 1 201 ? 16.114 -16.767 -6.765 1.00 78.19 201 THR A O 1
ATOM 1578 N N . ILE A 1 202 ? 14.433 -17.000 -8.236 1.00 77.06 202 ILE A N 1
ATOM 1579 C CA . ILE A 1 202 ? 15.260 -17.073 -9.447 1.00 77.06 202 ILE A CA 1
ATOM 1580 C C . ILE A 1 202 ? 14.839 -15.970 -10.420 1.00 77.06 202 ILE A C 1
ATOM 1582 O O . ILE A 1 202 ? 13.655 -15.769 -10.676 1.00 77.06 202 ILE A O 1
ATOM 1586 N N . GLY A 1 203 ? 15.828 -15.262 -10.976 1.00 77.19 203 GLY A N 1
ATOM 1587 C CA . GLY A 1 203 ? 15.622 -14.321 -12.084 1.00 77.19 203 GLY A CA 1
ATOM 1588 C C . GLY A 1 203 ? 14.830 -13.054 -11.752 1.00 77.19 203 GLY A C 1
ATOM 1589 O O . GLY A 1 203 ? 14.410 -12.385 -12.683 1.00 77.19 203 GLY A O 1
ATOM 1590 N N . ASN A 1 204 ? 14.647 -12.732 -10.466 1.00 81.25 204 ASN A N 1
ATOM 1591 C CA . ASN A 1 204 ? 13.760 -11.664 -9.993 1.00 81.25 204 ASN A CA 1
ATOM 1592 C C . ASN A 1 204 ? 12.336 -11.825 -10.547 1.00 81.25 204 ASN A C 1
ATOM 1594 O O . ASN A 1 204 ? 11.898 -11.059 -11.397 1.00 81.25 204 ASN A O 1
ATOM 1598 N N . SER A 1 205 ? 11.648 -12.867 -10.082 1.00 87.06 205 SER A N 1
ATOM 1599 C CA . SER A 1 205 ? 10.268 -13.203 -10.440 1.00 87.06 205 SER A CA 1
ATOM 1600 C C . SER A 1 205 ? 9.325 -12.834 -9.286 1.00 87.06 205 SER A C 1
ATOM 1602 O O . SER A 1 205 ? 8.865 -13.722 -8.573 1.00 87.06 205 SER A O 1
ATOM 1604 N N . PRO A 1 206 ? 9.034 -11.541 -9.050 1.00 87.62 206 PRO A N 1
ATOM 1605 C CA . PRO A 1 206 ? 8.193 -11.100 -7.931 1.00 87.62 206 PRO A CA 1
ATOM 1606 C C . PRO A 1 206 ? 6.731 -11.572 -8.034 1.00 87.62 206 PRO A C 1
ATOM 1608 O O . PRO A 1 206 ? 5.978 -11.473 -7.071 1.00 87.62 206 PRO A O 1
ATOM 1611 N N . TRP A 1 207 ? 6.323 -12.127 -9.180 1.00 91.75 207 TRP A N 1
ATOM 1612 C CA . TRP A 1 207 ? 5.056 -12.844 -9.358 1.00 91.75 207 TRP A CA 1
ATOM 1613 C C . TRP A 1 207 ? 5.080 -14.290 -8.824 1.00 91.75 207 TRP A C 1
ATOM 1615 O O . TRP A 1 207 ? 4.031 -14.913 -8.727 1.00 91.75 207 TRP A O 1
ATOM 1625 N N . TYR A 1 208 ? 6.257 -14.814 -8.459 1.00 89.75 208 TYR A N 1
ATOM 1626 C CA . TYR A 1 208 ? 6.459 -16.064 -7.716 1.00 89.75 208 TYR A CA 1
ATOM 1627 C C . TYR A 1 208 ? 7.282 -15.800 -6.450 1.00 89.75 208 TYR A C 1
ATOM 1629 O O . TYR A 1 208 ? 8.456 -16.195 -6.365 1.00 89.75 208 TYR A O 1
ATOM 1637 N N . PRO A 1 209 ? 6.706 -15.093 -5.466 1.00 92.31 209 PRO A N 1
ATOM 1638 C CA . PRO A 1 209 ? 7.408 -14.839 -4.227 1.00 92.31 209 PRO A CA 1
ATOM 1639 C C . PRO A 1 209 ? 7.642 -16.138 -3.448 1.00 92.31 209 PRO A C 1
ATOM 1641 O O . PRO A 1 209 ? 6.917 -17.125 -3.582 1.00 92.31 209 PRO A O 1
ATOM 1644 N N . SER A 1 210 ? 8.674 -16.137 -2.611 1.00 92.25 210 SER A N 1
ATOM 1645 C CA . SER A 1 210 ? 8.911 -17.245 -1.682 1.00 92.25 210 SER A CA 1
ATOM 1646 C C . SER A 1 210 ? 7.826 -17.324 -0.621 1.00 92.25 210 SER A C 1
ATOM 1648 O O . SER A 1 210 ? 7.218 -16.321 -0.263 1.00 92.25 210 SER A O 1
ATOM 1650 N N . THR A 1 211 ? 7.632 -18.511 -0.058 1.00 91.50 211 THR A N 1
ATOM 1651 C CA . THR A 1 211 ? 6.741 -18.700 1.087 1.00 91.50 211 THR A CA 1
ATOM 1652 C C . THR A 1 211 ? 7.341 -18.113 2.369 1.00 91.50 211 THR A C 1
ATOM 1654 O O . THR A 1 211 ? 8.508 -17.706 2.430 1.00 91.50 211 THR A O 1
ATOM 1657 N N . MET A 1 212 ? 6.546 -18.119 3.438 1.00 89.62 212 MET A N 1
ATOM 1658 C CA . MET A 1 212 ? 7.056 -17.889 4.789 1.00 89.62 212 MET A CA 1
ATOM 1659 C C . MET A 1 212 ? 8.057 -18.985 5.183 1.00 89.62 212 MET A C 1
ATOM 1661 O O . MET A 1 212 ? 7.986 -20.118 4.696 1.00 89.62 212 MET A O 1
ATOM 1665 N N . VAL A 1 213 ? 8.978 -18.652 6.087 1.00 86.94 213 VAL A N 1
ATOM 1666 C CA . VAL A 1 213 ? 9.939 -19.597 6.673 1.00 86.94 213 VAL A CA 1
ATOM 1667 C C . VAL A 1 213 ? 9.657 -19.785 8.155 1.00 86.94 213 VAL A C 1
ATOM 1669 O O . VAL A 1 213 ? 9.136 -18.889 8.816 1.00 86.94 213 VAL A O 1
ATOM 1672 N N . GLY A 1 214 ? 10.025 -20.950 8.690 1.00 79.88 214 GLY A N 1
ATOM 1673 C CA . GLY A 1 214 ? 10.046 -21.147 10.135 1.00 79.88 214 GLY A CA 1
ATOM 1674 C C . GLY A 1 214 ? 11.060 -20.200 10.773 1.00 79.88 214 GLY A C 1
ATOM 1675 O O . GLY A 1 214 ? 12.219 -20.167 10.357 1.00 79.88 214 GLY A O 1
ATOM 1676 N N . TRP A 1 215 ? 10.623 -19.447 11.775 1.00 68.44 215 TRP A N 1
ATOM 1677 C CA . TRP A 1 215 ? 11.451 -18.493 12.500 1.00 68.44 215 TRP A CA 1
ATOM 1678 C C . TRP A 1 215 ? 11.112 -18.551 13.994 1.00 68.44 215 TRP A C 1
ATOM 1680 O O . TRP A 1 215 ? 9.962 -18.804 14.357 1.00 68.44 215 TRP A O 1
ATOM 1690 N N . CYS A 1 216 ? 12.132 -18.435 14.844 1.00 51.41 216 CYS A N 1
ATOM 1691 C CA . CYS A 1 216 ? 12.064 -18.643 16.290 1.00 51.41 216 CYS A CA 1
ATOM 1692 C C . CYS A 1 216 ? 12.770 -17.525 17.051 1.00 51.41 216 CYS A C 1
ATOM 1694 O O . CYS A 1 216 ? 13.819 -17.058 16.546 1.00 51.41 216 CYS A O 1
#

InterPro domains:
  IPR008757 Peptidase M6-like, domain [PF05547] (16-203)
  IPR008757 Peptidase M6-like, domain [TIGR03296] (2-207)
  IPR024079 Metallopeptidase, catalytic domain superfamily [G3DSA:3.40.390.10] (94-196)

Sequence (216 aa):
MEFPDAPATYDSIDFEMIMNQPGYTHLSYDNTGSFRDFYQEISYGEFLPVSEVTNWITAPHHHDYYAYSDPNGYNHVKELVRAMVDSLEASGFDWSLYDNDGDGYVDALNLLHQGEGAEQGDYSNIWSHKWSLGSLAVQYDGVTINSYTMNPEIQSGQIVAIGVLSHEFGHALGLPDLYDTDYSSTGAGKLALMGSGSWGTIGNSPWYPSTMVGWC

pLDDT: mean 93.06, std 6.19, range [51.41, 98.69]

Radius of gyration: 16.69 Å; chains: 1; bounding box: 45×43×39 Å